Protein AF-X1AG88-F1 (afdb_monomer)

pLDDT: mean 92.17, std 12.15, range [26.06, 98.75]

Nearest PDB structures (foldseek):
  9fls-assembly1_A  TM=5.132E-01  e=1.462E-07  Aureispira sp. CCB-QB1
  9flp-assembly1_A  TM=5.595E-01  e=1.092E-06  Aureispira sp. CCB-QB1
  9flu-assembly1_A  TM=5.240E-01  e=9.923E-07  Aureispira sp. CCB-QB1
  9fly-assembly1_A  TM=5.029E-01  e=1.849E-06  Aureispira sp. CCB-QB1
  9g8b-assembly1_A  TM=4.813E-01  e=4.378E-06  Aureispira sp. CCB-QB1

Secondary structure (DSSP, 8-state):
--S------EEEEE--TTEEEEETTEEEE-TTS-SEEEEE--PPSEEEEEEEEEEETT-PBPPPEEEEEEE--PPPPPPP-----SEES-SEEEEEEE--TTEEEEETTEEEEEEES-SEEEEEEEPPSEEEEEEEEEE-TT--BPPPEEEEEEE---PPPPPP-----SEES-SSEEEEEE--TTEEEEETTEEEEEEES-SEEEEEEPPPSEEEEEEEEEE-TT--BPPPEEEEEEE---PPPPPP-PPPPSS---SEEEEEEE--TTEEEEETTEEEEEEES-SEEEEEEETTS--S---

Sequence (303 aa):
CFSNKCFTPNSSGTKKPNASIWINGVEVILVNSETVWSYNFELTEGGNSILITSKDTVGNESNEIYTAIILDTITPAIPNLESVSSSTNISSQILSGTKEANSSILINDTEVVSINSSTDWSHPYNLSEGTNNISITSRDAAGNESSAVTAIIILDTGAPKAPTLDTMLSMTNISPQTLSGTKETNTSIRINNLEEVPINPSTNWTYDFNLSEGENNISITSQDSAGNESDEATAKIILDTISPTVPALNEVITPTNISIQVLSGSKETDSSIWLNGTEVVPLDSSTEWSYSYNFSEETNNIS

InterPro domains:
  IPR013783 Immunoglobulin-like fold [G3DSA:2.60.40.10] (8-69)
  IPR013783 Immunoglobulin-like fold [G3DSA:2.60.40.10] (74-153)
  IPR013783 Immunoglobulin-like fold [G3DSA:2.60.40.10] (162-237)

Solvent-accessible surface area (backbone atoms only — not comparable to full-atom values): 17580 Å² total; per-residue (Å²): 141,84,81,98,71,86,79,60,56,68,50,70,52,75,50,61,83,52,26,23,37,26,50,75,88,39,84,76,40,59,36,85,51,72,44,63,50,74,48,72,52,87,79,55,83,39,82,39,82,46,38,38,34,38,31,41,86,87,64,58,67,52,78,76,46,78,51,77,48,72,42,70,84,74,48,41,56,60,33,49,70,57,93,73,64,59,45,26,51,63,47,74,41,75,50,40,35,38,41,47,59,47,24,21,36,24,51,72,90,39,80,78,40,75,67,36,78,53,41,65,51,74,44,82,42,76,57,55,84,38,82,37,82,43,40,32,31,18,33,35,87,78,66,31,58,24,59,70,39,74,52,61,36,29,29,41,80,72,51,46,62,50,30,50,72,57,93,74,67,60,60,41,68,66,71,59,43,78,45,40,35,37,41,54,62,48,24,21,37,24,49,73,90,37,82,76,38,72,67,37,71,54,45,60,51,72,46,77,45,76,66,54,83,39,81,38,81,43,44,33,29,21,31,39,78,33,66,28,58,22,54,75,34,76,50,61,35,31,33,54,76,78,75,79,64,84,62,49,73,53,93,72,83,74,90,71,93,65,54,65,42,76,48,40,29,38,39,43,59,70,42,58,46,67,56,98,91,39,81,67,36,71,70,36,80,48,49,61,49,70,42,80,45,61,69,76,70,76,82,82,85,90,130

Mean predicted aligned error: 9.63 Å

Structure (mmCIF, N/CA/C/O backbone):
data_AF-X1AG88-F1
#
_entry.id   AF-X1AG88-F1
#
loop_
_atom_site.group_PDB
_atom_site.id
_atom_site.type_symbol
_atom_site.label_atom_id
_atom_site.label_alt_id
_atom_site.label_comp_id
_atom_site.label_asym_id
_atom_site.label_entity_id
_atom_site.label_seq_id
_atom_site.pdbx_PDB_ins_code
_atom_site.Cartn_x
_atom_site.Cartn_y
_atom_site.Cartn_z
_atom_site.occupancy
_atom_site.B_iso_or_equiv
_atom_site.auth_seq_id
_atom_site.auth_comp_id
_atom_site.auth_asym_id
_atom_site.auth_atom_id
_atom_site.pdbx_PDB_model_num
ATOM 1 N N . CYS A 1 1 ? 21.066 -16.828 -26.678 1.00 35.25 1 CYS A N 1
ATOM 2 C CA . CYS A 1 1 ? 20.901 -15.571 -27.431 1.00 35.25 1 CYS A CA 1
ATOM 3 C C . CYS A 1 1 ? 19.419 -15.249 -27.523 1.00 35.25 1 CYS A C 1
ATOM 5 O O . CYS A 1 1 ? 18.702 -15.988 -28.183 1.00 35.25 1 CYS A O 1
ATOM 7 N N . PHE A 1 2 ? 18.964 -14.217 -26.818 1.00 26.06 2 PHE A N 1
ATOM 8 C CA . PHE A 1 2 ? 17.620 -13.652 -26.948 1.00 26.06 2 PHE A CA 1
ATOM 9 C C . PHE A 1 2 ? 17.762 -12.263 -27.596 1.00 26.06 2 PHE A C 1
ATOM 11 O O . PHE A 1 2 ? 18.692 -11.544 -27.250 1.00 26.06 2 PHE A O 1
ATOM 18 N N . SER A 1 3 ? 16.840 -11.919 -28.504 1.00 37.53 3 SER A N 1
ATOM 19 C CA . SER A 1 3 ? 16.621 -10.590 -29.115 1.00 37.53 3 SER A CA 1
ATOM 20 C C . SER A 1 3 ? 17.493 -10.152 -30.323 1.00 37.53 3 SER A C 1
ATOM 22 O O . SER A 1 3 ? 18.476 -9.432 -30.217 1.00 37.53 3 SER A O 1
ATOM 24 N N . ASN A 1 4 ? 17.107 -10.611 -31.518 1.00 37.50 4 ASN A N 1
ATOM 25 C CA . ASN A 1 4 ? 16.709 -9.811 -32.697 1.00 37.50 4 ASN A CA 1
ATOM 26 C C . ASN A 1 4 ? 17.351 -8.438 -33.060 1.00 37.50 4 ASN A C 1
ATOM 28 O O . ASN A 1 4 ? 16.645 -7.566 -33.564 1.00 37.50 4 ASN A O 1
ATOM 32 N N . LYS A 1 5 ? 18.675 -8.245 -32.970 1.00 44.25 5 LYS A N 1
ATOM 33 C CA . LYS A 1 5 ? 19.360 -7.134 -33.684 1.00 44.25 5 LYS A CA 1
ATOM 34 C C . LYS A 1 5 ? 20.684 -7.533 -34.355 1.00 44.25 5 LYS A C 1
ATOM 36 O O . LYS A 1 5 ? 21.713 -6.898 -34.161 1.00 44.25 5 LYS A O 1
ATOM 41 N N . CYS A 1 6 ? 20.669 -8.539 -35.230 1.00 39.56 6 CYS A N 1
ATOM 42 C CA . CYS A 1 6 ? 21.700 -8.632 -36.274 1.00 39.56 6 CYS A CA 1
ATOM 43 C C . CYS A 1 6 ? 21.319 -7.685 -37.420 1.00 39.56 6 CYS A C 1
ATOM 45 O O . CYS A 1 6 ? 20.862 -8.121 -38.474 1.00 39.56 6 CYS A O 1
ATOM 47 N N . PHE A 1 7 ? 21.456 -6.375 -37.204 1.00 49.72 7 PHE A N 1
ATOM 48 C CA . PHE A 1 7 ? 21.487 -5.435 -38.319 1.00 49.72 7 PHE A CA 1
ATOM 49 C C . PHE A 1 7 ? 22.844 -5.625 -39.000 1.00 49.72 7 PHE A C 1
ATOM 51 O O . PHE A 1 7 ? 23.853 -5.116 -38.530 1.00 49.72 7 PHE A O 1
ATOM 58 N N . THR A 1 8 ? 22.890 -6.399 -40.083 1.00 58.03 8 THR A N 1
ATOM 59 C CA . THR A 1 8 ? 23.961 -6.263 -41.074 1.00 58.03 8 THR A CA 1
ATOM 60 C C . THR A 1 8 ? 23.457 -5.237 -42.078 1.00 58.03 8 THR A C 1
ATOM 62 O O . THR A 1 8 ? 22.607 -5.588 -42.906 1.00 58.03 8 THR A O 1
ATOM 65 N N . PRO A 1 9 ? 23.871 -3.961 -41.992 1.00 71.19 9 PRO A N 1
ATOM 66 C CA . PRO A 1 9 ? 23.457 -2.996 -42.989 1.00 71.19 9 PRO A CA 1
ATOM 67 C C . PRO A 1 9 ? 23.933 -3.499 -44.351 1.00 71.19 9 PRO A C 1
ATOM 69 O O . PRO A 1 9 ? 25.112 -3.798 -44.546 1.00 71.19 9 PRO A O 1
ATOM 72 N N . ASN A 1 10 ? 22.988 -3.639 -45.274 1.00 80.19 10 ASN A N 1
ATOM 73 C CA . ASN A 1 10 ? 23.247 -3.999 -46.656 1.00 80.19 10 ASN A CA 1
ATOM 74 C C . ASN A 1 10 ? 23.097 -2.732 -47.492 1.00 80.19 10 ASN A C 1
ATOM 76 O O . ASN A 1 10 ? 22.065 -2.062 -47.422 1.00 80.19 10 ASN A O 1
ATOM 80 N N . SER A 1 11 ? 24.123 -2.395 -48.266 1.00 82.94 11 SER A N 1
ATOM 81 C CA . SER A 1 11 ? 23.986 -1.422 -49.344 1.00 82.94 11 SER A CA 1
ATOM 82 C C . SER A 1 11 ? 23.867 -2.162 -50.659 1.00 82.94 11 SER A C 1
ATOM 84 O O . SER A 1 11 ? 24.588 -3.128 -50.904 1.00 82.94 11 SER A O 1
ATOM 86 N N . SER A 1 12 ? 22.969 -1.691 -51.512 1.00 86.94 12 SER A N 1
ATOM 87 C CA . SER A 1 12 ? 22.812 -2.193 -52.867 1.00 86.94 12 SER A CA 1
ATOM 88 C C . SER A 1 12 ? 22.752 -1.036 -53.846 1.00 86.94 12 SER A C 1
ATOM 90 O O . SER A 1 12 ? 22.407 0.095 -53.496 1.00 86.94 12 SER A O 1
ATOM 92 N N . GLY A 1 13 ? 23.109 -1.312 -55.091 1.00 87.88 13 GLY A N 1
ATOM 93 C CA . GLY A 1 13 ? 23.125 -0.289 -56.116 1.00 87.88 13 GLY A CA 1
ATOM 94 C C . GLY A 1 13 ? 23.391 -0.850 -57.495 1.00 87.88 13 GLY A C 1
ATOM 95 O O . GLY A 1 13 ? 23.398 -2.060 -57.722 1.00 87.88 13 GLY A O 1
ATOM 96 N N . THR A 1 14 ? 23.621 0.067 -58.430 1.00 90.00 14 THR A N 1
ATOM 97 C CA . THR A 1 14 ? 24.057 -0.281 -59.779 1.00 90.00 14 THR A CA 1
ATOM 98 C C . THR A 1 14 ? 25.422 0.317 -60.077 1.00 90.00 14 THR A C 1
ATOM 100 O O . THR A 1 14 ? 25.810 1.338 -59.509 1.00 90.00 14 THR A O 1
ATOM 103 N N . LYS A 1 15 ? 26.170 -0.340 -60.961 1.00 89.50 15 LYS A N 1
ATOM 104 C CA . LYS A 1 15 ? 27.439 0.130 -61.515 1.00 89.50 15 LYS A CA 1
ATOM 105 C C . LYS A 1 15 ? 27.398 0.039 -63.035 1.00 89.50 15 LYS A C 1
ATOM 107 O O . LYS A 1 15 ? 26.688 -0.796 -63.596 1.00 89.50 15 LYS A O 1
ATOM 112 N N . LYS A 1 16 ? 28.178 0.880 -63.717 1.00 89.56 16 LYS A N 1
ATOM 113 C CA . LYS A 1 16 ? 28.361 0.743 -65.170 1.00 89.56 16 LYS A CA 1
ATOM 114 C C . LYS A 1 16 ? 29.010 -0.618 -65.491 1.00 89.56 16 LYS A C 1
ATOM 116 O O . LYS A 1 16 ? 29.783 -1.124 -64.671 1.00 89.56 16 LYS A O 1
ATOM 121 N N . PRO A 1 17 ? 28.738 -1.213 -66.667 1.00 89.62 17 PRO A N 1
ATOM 122 C CA . PRO A 1 17 ? 29.510 -2.357 -67.145 1.00 89.62 17 PRO A CA 1
ATOM 123 C C . PRO A 1 17 ? 31.011 -2.053 -67.100 1.00 89.62 17 PRO A C 1
ATOM 125 O O . PRO A 1 17 ? 31.416 -0.934 -67.415 1.00 89.62 17 PRO A O 1
ATOM 128 N N . ASN A 1 18 ? 31.822 -3.039 -66.717 1.00 89.19 18 ASN A N 1
ATOM 129 C CA . ASN A 1 18 ? 33.280 -2.912 -66.603 1.00 89.19 18 ASN A CA 1
ATOM 130 C C . ASN A 1 18 ? 33.754 -1.823 -65.613 1.00 89.19 18 ASN A C 1
ATOM 132 O O . ASN A 1 18 ? 34.820 -1.237 -65.795 1.00 89.19 18 ASN A O 1
ATOM 136 N N . ALA A 1 19 ? 32.976 -1.550 -64.562 1.00 92.75 19 ALA A N 1
ATOM 137 C CA . ALA A 1 19 ? 33.411 -0.777 -63.399 1.00 92.75 19 ALA A CA 1
ATOM 138 C C . ALA A 1 19 ? 33.483 -1.672 -62.153 1.00 92.75 19 ALA A C 1
ATOM 140 O O . ALA A 1 19 ? 32.711 -2.622 -62.036 1.00 92.75 19 ALA A O 1
ATOM 141 N N . SER A 1 20 ? 34.390 -1.381 -61.228 1.00 93.94 20 SER A N 1
ATOM 142 C CA . SER A 1 20 ? 34.462 -1.965 -59.879 1.00 93.94 20 SER A CA 1
ATOM 143 C C . SER A 1 20 ? 33.813 -1.037 -58.849 1.00 93.94 20 SER A C 1
ATOM 145 O O . SER A 1 20 ? 33.699 0.160 -59.112 1.00 93.94 20 SER A O 1
ATOM 147 N N . ILE A 1 21 ? 33.400 -1.566 -57.690 1.00 94.25 21 ILE A N 1
ATOM 148 C CA . ILE A 1 21 ? 33.008 -0.763 -56.515 1.00 94.25 21 ILE A CA 1
ATOM 149 C C . ILE A 1 21 ? 34.055 -0.931 -55.424 1.00 94.25 21 ILE A C 1
ATOM 151 O O . ILE A 1 21 ? 34.444 -2.051 -55.086 1.00 94.25 21 ILE A O 1
ATOM 155 N N . TRP A 1 22 ? 34.465 0.201 -54.869 1.00 93.00 22 TRP A N 1
ATOM 156 C CA . TRP A 1 22 ? 35.427 0.304 -53.790 1.00 93.00 22 TRP A CA 1
ATOM 157 C C . TRP A 1 22 ? 34.735 0.886 -52.567 1.00 93.00 22 TRP A C 1
ATOM 159 O O . TRP A 1 22 ? 34.036 1.894 -52.668 1.00 93.00 22 TRP A O 1
ATOM 169 N N . ILE A 1 23 ? 34.933 0.250 -51.418 1.00 91.38 23 ILE A N 1
ATOM 170 C CA . ILE A 1 23 ? 34.408 0.699 -50.131 1.00 91.38 23 ILE A CA 1
ATOM 171 C C . ILE A 1 23 ? 35.593 0.927 -49.205 1.00 91.38 23 ILE A C 1
ATOM 173 O O . ILE A 1 23 ? 36.417 0.033 -49.025 1.00 91.38 23 ILE A O 1
ATOM 177 N N . ASN A 1 24 ? 35.703 2.135 -48.649 1.00 89.75 24 ASN A N 1
ATOM 178 C CA . ASN A 1 24 ? 36.810 2.545 -47.777 1.00 89.75 24 ASN A CA 1
ATOM 179 C C . ASN A 1 24 ? 38.199 2.232 -48.374 1.00 89.75 24 ASN A C 1
ATOM 181 O O . ASN A 1 24 ? 39.129 1.855 -47.665 1.00 89.75 24 ASN A O 1
ATOM 185 N N . GLY A 1 25 ? 38.334 2.369 -49.698 1.00 88.25 25 GLY A N 1
ATOM 186 C CA . GLY A 1 25 ? 39.589 2.126 -50.414 1.00 88.25 25 GLY A CA 1
ATOM 187 C C . GLY A 1 25 ? 39.897 0.658 -50.733 1.00 88.25 25 GLY A C 1
ATOM 188 O O . GLY A 1 25 ? 40.972 0.388 -51.265 1.00 88.25 25 GLY A O 1
ATOM 189 N N . VAL A 1 26 ? 38.974 -0.278 -50.482 1.00 90.38 26 VAL A N 1
ATOM 190 C CA . VAL A 1 26 ? 39.107 -1.705 -50.832 1.00 90.38 26 VAL A CA 1
ATOM 191 C C . VAL A 1 26 ? 38.131 -2.073 -51.949 1.00 90.38 26 VAL A C 1
ATOM 193 O O . VAL A 1 26 ? 36.947 -1.751 -51.857 1.00 90.38 26 VAL A O 1
ATOM 196 N N . GLU A 1 27 ? 38.600 -2.757 -52.998 1.00 93.12 27 GLU A N 1
ATOM 197 C CA . GLU A 1 27 ? 37.726 -3.297 -54.048 1.00 93.12 27 GLU A CA 1
ATOM 198 C C . GLU A 1 27 ? 36.869 -4.427 -53.474 1.00 93.12 27 GLU A C 1
ATOM 200 O O . GLU A 1 27 ? 37.382 -5.463 -53.055 1.00 93.12 27 GLU A O 1
ATOM 205 N N . VAL A 1 28 ? 35.554 -4.225 -53.464 1.00 92.06 28 VAL A N 1
ATOM 206 C CA . VAL A 1 28 ? 34.594 -5.182 -52.896 1.00 92.06 28 VAL A CA 1
ATOM 207 C C . VAL A 1 28 ? 33.696 -5.815 -53.952 1.00 92.06 28 VAL A C 1
ATOM 209 O O . VAL A 1 28 ? 33.204 -6.924 -53.762 1.00 92.06 28 VAL A O 1
ATOM 212 N N . ILE A 1 29 ? 33.499 -5.136 -55.085 1.00 92.94 29 ILE A N 1
ATOM 213 C CA . ILE A 1 29 ? 32.745 -5.646 -56.229 1.00 92.94 29 ILE A CA 1
ATOM 214 C C . ILE A 1 29 ? 33.638 -5.545 -57.460 1.00 92.94 29 ILE A C 1
ATOM 216 O O . ILE A 1 29 ? 33.988 -4.445 -57.891 1.00 92.94 29 ILE A O 1
ATOM 220 N N . LEU A 1 30 ? 33.970 -6.699 -58.039 1.00 91.31 30 LEU A N 1
ATOM 221 C CA . LEU A 1 30 ? 34.917 -6.804 -59.146 1.00 91.31 30 LEU A CA 1
ATOM 222 C C . LEU A 1 30 ? 34.406 -6.132 -60.423 1.00 91.31 30 LEU A C 1
ATOM 224 O O . LEU A 1 30 ? 33.213 -6.182 -60.739 1.00 91.31 30 LEU A O 1
ATOM 228 N N . VAL A 1 31 ? 35.335 -5.612 -61.222 1.00 89.56 31 VAL A N 1
ATOM 229 C CA . VAL A 1 31 ? 35.084 -4.974 -62.529 1.00 89.56 31 VAL A CA 1
ATOM 230 C C . VAL A 1 31 ? 34.114 -5.763 -63.427 1.00 89.56 31 VAL A C 1
ATOM 232 O O . VAL A 1 31 ? 33.170 -5.193 -63.981 1.00 89.56 31 VAL A O 1
ATOM 235 N N . ASN A 1 32 ? 34.304 -7.084 -63.514 1.00 84.75 32 ASN A N 1
ATOM 236 C CA . ASN A 1 32 ? 33.574 -7.982 -64.422 1.00 84.75 32 ASN A CA 1
ATOM 237 C C . ASN A 1 32 ? 32.328 -8.641 -63.798 1.00 84.75 32 ASN A C 1
ATOM 239 O O . ASN A 1 32 ? 31.761 -9.558 -64.386 1.00 84.75 32 ASN A O 1
ATOM 243 N N . SER A 1 33 ? 31.922 -8.219 -62.599 1.00 86.94 33 SER A N 1
ATOM 244 C CA . SER A 1 33 ? 30.687 -8.698 -61.963 1.00 86.94 33 SER A CA 1
ATOM 245 C C . SER A 1 33 ? 29.437 -8.035 -62.557 1.00 86.94 33 SER A C 1
ATOM 247 O O . SER A 1 33 ? 29.539 -7.051 -63.303 1.00 86.94 33 SER A O 1
ATOM 249 N N . GLU A 1 34 ? 28.263 -8.570 -62.208 1.00 90.50 34 GLU A N 1
ATOM 250 C CA . GLU A 1 34 ? 26.956 -8.030 -62.593 1.00 90.50 34 GLU A CA 1
ATOM 251 C C . GLU A 1 34 ? 26.827 -6.528 -62.297 1.00 90.50 34 GLU A C 1
ATOM 253 O O . GLU A 1 34 ? 27.466 -5.972 -61.405 1.00 90.50 34 GLU A O 1
ATOM 258 N N . THR A 1 35 ? 25.993 -5.832 -63.071 1.00 89.38 35 THR A N 1
ATOM 259 C CA . THR A 1 35 ? 25.813 -4.380 -62.919 1.00 89.38 35 THR A CA 1
ATOM 260 C C . THR A 1 35 ? 24.973 -4.002 -61.707 1.00 89.38 35 THR A C 1
ATOM 262 O O . THR A 1 35 ? 24.948 -2.827 -61.360 1.00 89.38 35 THR A O 1
ATOM 265 N N . VAL A 1 36 ? 24.286 -4.956 -61.079 1.00 90.94 36 VAL A N 1
ATOM 266 C CA . VAL A 1 36 ? 23.625 -4.787 -59.781 1.00 90.94 36 VAL A CA 1
ATOM 267 C C . VAL A 1 36 ? 24.532 -5.402 -58.729 1.00 90.94 36 VAL A C 1
ATOM 269 O O . VAL A 1 36 ? 25.058 -6.494 -58.927 1.00 90.94 36 VAL A O 1
ATOM 272 N N . TRP A 1 37 ? 24.726 -4.702 -57.622 1.00 89.56 37 TRP A N 1
ATOM 273 C CA . TRP A 1 37 ? 25.589 -5.167 -56.549 1.00 89.56 37 TRP A CA 1
ATOM 274 C C . TRP A 1 37 ? 24.910 -5.006 -55.196 1.00 89.56 37 TRP A C 1
ATOM 276 O O . TRP A 1 37 ? 24.031 -4.163 -55.019 1.00 89.56 37 TRP A O 1
ATOM 286 N N . SER A 1 38 ? 25.355 -5.816 -54.242 1.00 90.12 38 SER A N 1
ATOM 287 C CA . SER A 1 38 ? 25.023 -5.691 -52.829 1.00 90.12 38 SER A CA 1
ATOM 288 C C . SER A 1 38 ? 26.267 -5.948 -51.992 1.00 90.12 38 SER A C 1
ATOM 290 O O . SER A 1 38 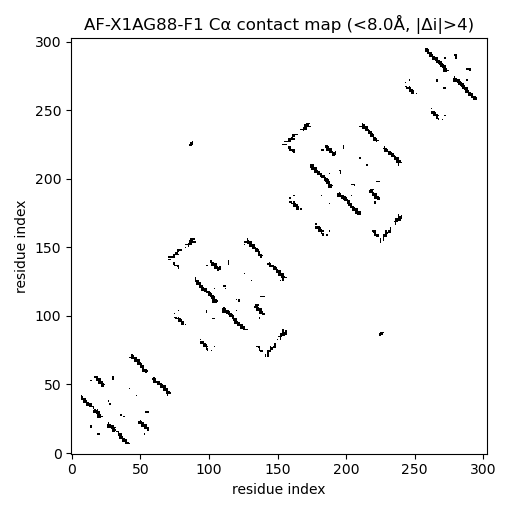? 27.058 -6.828 -52.335 1.00 90.12 38 SER A O 1
ATOM 292 N N . TYR A 1 39 ? 26.416 -5.230 -50.889 1.00 88.25 39 TYR A N 1
ATOM 293 C CA . TYR A 1 39 ? 27.520 -5.388 -49.956 1.00 88.25 39 TYR A CA 1
ATOM 294 C C . TYR A 1 39 ? 27.015 -5.273 -48.517 1.00 88.25 39 TYR A C 1
ATOM 296 O O . TYR A 1 39 ? 26.275 -4.344 -48.190 1.00 88.25 39 TYR A O 1
ATOM 304 N N . ASN A 1 40 ? 27.423 -6.214 -47.665 1.00 89.31 40 ASN A N 1
ATOM 305 C CA . ASN A 1 40 ? 27.139 -6.178 -46.233 1.00 89.31 40 ASN A CA 1
ATOM 306 C C . ASN A 1 40 ? 28.312 -5.524 -45.509 1.00 89.31 40 ASN A C 1
ATOM 308 O O . ASN A 1 40 ? 29.457 -5.933 -45.700 1.00 89.31 40 ASN A O 1
ATOM 312 N N . PHE A 1 41 ? 28.027 -4.543 -44.660 1.00 85.75 41 PHE A N 1
ATOM 313 C CA . PHE A 1 41 ? 29.053 -3.935 -43.822 1.00 85.75 41 PHE A CA 1
ATOM 314 C C . PHE A 1 41 ? 29.201 -4.701 -42.513 1.00 85.75 41 PHE A C 1
ATOM 316 O O . PHE A 1 41 ? 28.212 -4.992 -41.838 1.00 85.75 41 PHE A O 1
ATOM 323 N N . GLU A 1 42 ? 30.446 -4.955 -42.128 1.00 86.88 42 GLU A N 1
ATOM 324 C CA . GLU A 1 42 ? 30.795 -5.249 -40.743 1.00 86.88 42 GLU A CA 1
ATOM 325 C C . GLU A 1 42 ? 31.043 -3.912 -40.046 1.00 86.88 42 GLU A C 1
ATOM 327 O O . GLU A 1 42 ? 32.028 -3.228 -40.323 1.00 86.88 42 GLU A O 1
ATOM 332 N N . LEU A 1 43 ? 30.094 -3.498 -39.209 1.00 87.06 43 LEU A N 1
ATOM 333 C CA . LEU A 1 43 ? 30.213 -2.279 -38.418 1.00 87.06 43 LEU A CA 1
ATOM 334 C C . LEU A 1 43 ? 30.845 -2.592 -37.066 1.00 87.06 43 LEU A C 1
ATOM 336 O O . LEU A 1 43 ? 30.599 -3.647 -36.481 1.00 87.06 43 LEU A O 1
ATOM 340 N N . THR A 1 44 ? 31.613 -1.644 -36.547 1.00 90.06 44 THR A N 1
ATOM 341 C CA . THR A 1 44 ? 32.063 -1.648 -35.155 1.00 90.06 44 THR A CA 1
ATOM 342 C C . THR A 1 44 ? 31.197 -0.716 -34.325 1.00 90.06 44 THR A C 1
ATOM 344 O O . THR A 1 44 ? 30.635 0.240 -34.857 1.00 90.06 44 THR A O 1
ATOM 347 N N . GLU A 1 45 ? 31.113 -0.975 -33.024 1.00 91.50 45 GLU A N 1
ATOM 348 C CA . GLU A 1 45 ? 30.440 -0.088 -32.073 1.00 91.50 45 GLU A CA 1
ATOM 349 C C . GLU A 1 45 ? 30.929 1.366 -32.223 1.00 91.50 45 GLU A C 1
ATOM 351 O O . GLU A 1 45 ? 32.128 1.621 -32.382 1.00 91.50 45 GLU A O 1
ATOM 356 N N . GLY A 1 46 ? 29.999 2.319 -32.194 1.00 91.94 46 GLY A N 1
ATOM 357 C CA . GLY A 1 46 ? 30.249 3.736 -32.432 1.00 91.94 46 GLY A CA 1
ATOM 358 C C . GLY A 1 46 ? 30.151 4.158 -33.904 1.00 91.94 46 GLY A C 1
ATOM 359 O O . GLY A 1 46 ? 29.410 3.594 -34.711 1.00 91.94 46 GLY A O 1
ATOM 360 N N . GLY A 1 47 ? 30.854 5.240 -34.249 1.00 92.50 47 GLY A N 1
ATOM 361 C CA . GLY A 1 47 ? 30.788 5.858 -35.574 1.00 92.50 47 GLY A CA 1
ATOM 362 C C . GLY A 1 47 ? 31.572 5.088 -36.641 1.00 92.50 47 GLY A C 1
ATOM 363 O O . GLY A 1 47 ? 32.781 4.913 -36.530 1.00 92.50 47 GLY A O 1
ATOM 364 N N . ASN A 1 48 ? 30.895 4.717 -37.724 1.00 89.75 48 ASN A N 1
ATOM 365 C CA . ASN A 1 48 ? 31.447 4.051 -38.899 1.00 89.75 48 ASN A CA 1
ATOM 366 C C . ASN A 1 48 ? 31.355 4.994 -40.100 1.00 89.75 48 ASN A C 1
ATOM 368 O O . ASN A 1 48 ? 30.260 5.365 -40.526 1.00 89.75 48 ASN A O 1
ATOM 372 N N . SER A 1 49 ? 32.503 5.379 -40.654 1.00 92.00 49 SER A N 1
ATOM 373 C CA . SER A 1 49 ? 32.563 6.174 -41.885 1.00 92.00 49 SER A CA 1
ATOM 374 C C . SER A 1 49 ? 32.629 5.247 -43.094 1.00 92.00 49 SER A C 1
ATOM 376 O O . SER A 1 49 ? 33.474 4.350 -43.148 1.00 92.00 49 SER A O 1
ATOM 378 N N . ILE A 1 50 ? 31.731 5.454 -44.054 1.00 90.94 50 ILE A N 1
ATOM 379 C CA . ILE A 1 50 ? 31.625 4.644 -45.265 1.00 90.94 50 ILE A CA 1
ATOM 380 C C . ILE A 1 50 ? 31.801 5.555 -46.474 1.00 90.94 50 ILE A C 1
ATOM 382 O O . ILE A 1 50 ? 30.999 6.457 -46.723 1.00 90.94 50 ILE A O 1
ATOM 386 N N . LEU A 1 51 ? 32.855 5.274 -47.232 1.00 92.19 51 LEU A N 1
ATOM 387 C CA . LEU A 1 51 ? 33.205 5.921 -48.483 1.00 92.19 51 LEU A CA 1
ATOM 388 C C . LEU A 1 51 ? 33.023 4.928 -49.628 1.00 92.19 51 LEU A C 1
ATOM 390 O O . LEU A 1 51 ? 33.615 3.851 -49.594 1.00 92.19 51 LEU A O 1
ATOM 394 N N . ILE A 1 52 ? 32.234 5.284 -50.640 1.00 92.31 52 ILE A N 1
ATOM 395 C CA . ILE A 1 52 ? 31.983 4.437 -51.809 1.00 92.31 52 ILE A CA 1
ATOM 396 C C . ILE A 1 52 ? 32.452 5.159 -53.071 1.00 92.31 52 ILE A C 1
ATOM 398 O O . ILE A 1 52 ? 32.008 6.274 -53.355 1.00 92.31 52 ILE A O 1
ATOM 402 N N . THR A 1 53 ? 33.301 4.499 -53.857 1.00 93.44 53 THR A N 1
ATOM 403 C CA . THR A 1 53 ? 33.698 4.937 -55.202 1.00 93.44 53 THR A CA 1
ATOM 404 C C . THR A 1 53 ? 33.525 3.816 -56.214 1.00 93.44 53 THR A C 1
ATOM 406 O O . THR A 1 53 ? 33.420 2.637 -55.872 1.00 93.44 53 THR A O 1
ATOM 409 N N . SER A 1 54 ? 33.481 4.181 -57.491 1.00 93.31 54 SER A N 1
ATOM 410 C CA . SER A 1 54 ? 33.575 3.227 -58.591 1.00 93.31 54 SER A CA 1
ATOM 411 C C . SER A 1 54 ? 34.778 3.547 -59.462 1.00 93.31 54 SER A C 1
ATOM 413 O O . SER A 1 54 ? 35.071 4.724 -59.670 1.00 93.31 54 SER A O 1
ATOM 415 N N . LYS A 1 55 ? 35.464 2.517 -59.967 1.00 93.44 55 LYS A N 1
ATOM 416 C CA . LYS A 1 55 ? 36.597 2.684 -60.890 1.00 93.44 55 LYS A CA 1
ATOM 417 C C . LYS A 1 55 ? 36.372 1.900 -62.169 1.00 93.44 55 LYS A C 1
ATOM 419 O O . LYS A 1 55 ? 35.970 0.738 -62.105 1.00 93.44 55 LYS A O 1
ATOM 424 N N . ASP A 1 56 ? 36.618 2.513 -63.320 1.00 92.06 56 ASP A N 1
ATOM 425 C CA . ASP A 1 56 ? 36.590 1.793 -64.598 1.00 92.06 56 ASP A CA 1
ATOM 426 C C . ASP A 1 56 ? 37.850 0.922 -64.802 1.00 92.06 56 ASP A C 1
ATOM 428 O O . ASP A 1 56 ? 38.774 0.921 -63.986 1.00 92.06 56 ASP A O 1
ATOM 432 N N . THR A 1 57 ? 37.906 0.168 -65.904 1.00 90.44 57 THR A N 1
ATOM 433 C CA . THR A 1 57 ? 39.045 -0.710 -66.249 1.00 90.44 57 THR A CA 1
ATOM 434 C C . THR A 1 57 ? 40.382 0.008 -66.419 1.00 90.44 57 THR A C 1
ATOM 436 O O . THR A 1 57 ? 41.417 -0.654 -66.427 1.00 90.44 57 THR A O 1
ATOM 439 N N . VAL A 1 58 ? 40.378 1.329 -66.621 1.00 90.44 58 VAL A N 1
ATOM 440 C CA . VAL A 1 58 ? 41.597 2.134 -66.795 1.00 90.44 58 VAL A CA 1
ATOM 441 C C . VAL A 1 58 ? 41.928 2.960 -65.548 1.00 90.44 58 VAL A C 1
ATOM 443 O O . VAL A 1 58 ? 42.912 3.696 -65.552 1.00 90.44 58 VAL A O 1
ATOM 446 N N . GLY A 1 59 ? 41.156 2.792 -64.469 1.00 86.44 59 GLY A N 1
ATOM 447 C CA . GLY A 1 59 ? 41.399 3.394 -63.163 1.00 86.44 59 GLY A CA 1
ATOM 448 C C . GLY A 1 59 ? 40.774 4.775 -62.957 1.00 86.44 59 GLY A C 1
ATOM 449 O O . GLY A 1 59 ? 41.089 5.407 -61.953 1.00 86.44 59 GLY A O 1
ATOM 450 N N . ASN A 1 60 ? 39.898 5.258 -63.849 1.00 90.06 60 ASN A N 1
ATOM 451 C CA . ASN A 1 60 ? 39.190 6.517 -63.603 1.00 90.06 60 ASN A CA 1
ATOM 452 C C . ASN A 1 60 ? 38.175 6.326 -62.476 1.00 90.06 60 ASN A C 1
ATOM 454 O O . ASN A 1 60 ? 37.338 5.423 -62.548 1.00 90.06 60 ASN A O 1
ATOM 458 N N . GLU A 1 61 ? 38.221 7.197 -61.471 1.00 94.06 61 GLU A N 1
ATOM 459 C CA . GLU A 1 61 ? 37.349 7.124 -60.300 1.00 94.06 61 GLU A CA 1
ATOM 460 C C . GLU A 1 61 ? 36.117 8.023 -60.458 1.00 94.06 61 GLU A C 1
ATOM 462 O O . GLU A 1 61 ? 36.179 9.111 -61.038 1.00 94.06 61 GLU A O 1
ATOM 467 N N . SER A 1 62 ? 34.977 7.574 -59.936 1.00 92.62 62 SER A N 1
ATOM 468 C CA . SER A 1 62 ? 33.814 8.440 -59.748 1.00 92.62 62 SER A CA 1
ATOM 469 C C . SER A 1 62 ? 34.036 9.433 -58.608 1.00 92.62 62 SER A C 1
ATOM 471 O O . SER A 1 62 ? 34.930 9.264 -57.783 1.00 92.62 62 SER A O 1
ATOM 473 N N . ASN A 1 63 ? 33.137 10.413 -58.490 1.00 91.12 63 ASN A N 1
ATOM 474 C CA . ASN A 1 63 ? 32.990 11.141 -57.232 1.00 91.12 63 ASN A CA 1
ATOM 475 C C . ASN A 1 63 ? 32.690 10.166 -56.084 1.00 91.12 63 AS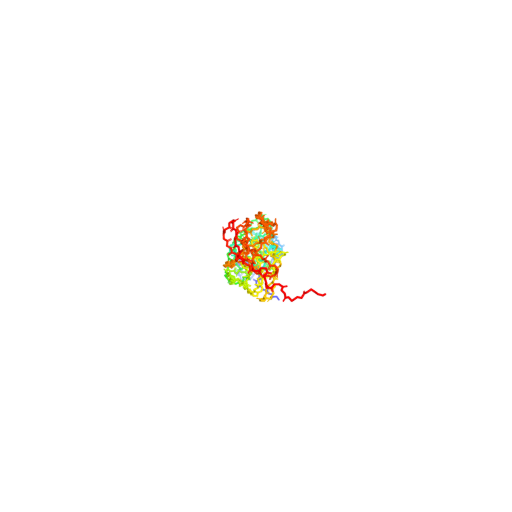N A C 1
ATOM 477 O O . ASN A 1 63 ? 32.068 9.115 -56.287 1.00 91.12 63 ASN A O 1
ATOM 481 N N . GLU A 1 64 ? 33.116 10.555 -54.891 1.00 90.06 64 GLU A N 1
ATOM 482 C CA . GLU A 1 64 ? 32.904 9.804 -53.663 1.00 90.06 64 GLU A CA 1
ATOM 483 C C . GLU A 1 64 ? 31.474 9.987 -53.144 1.00 90.06 64 GLU A C 1
ATOM 485 O O . GLU A 1 64 ? 30.944 11.101 -53.106 1.00 90.06 64 GLU A O 1
ATOM 490 N N . ILE A 1 65 ? 30.855 8.890 -52.711 1.00 90.19 65 ILE A N 1
ATOM 491 C CA . ILE A 1 65 ? 29.670 8.925 -51.851 1.00 90.19 65 ILE A CA 1
ATOM 492 C C . ILE A 1 65 ? 30.146 8.703 -50.420 1.00 90.19 65 ILE A C 1
ATOM 494 O O . ILE A 1 65 ? 30.826 7.717 -50.142 1.00 90.19 65 ILE A O 1
ATOM 498 N N . TYR A 1 66 ? 29.757 9.601 -49.519 1.00 89.50 66 TYR A N 1
ATOM 499 C CA . TYR A 1 66 ? 30.091 9.533 -48.101 1.00 89.50 66 TYR A CA 1
ATOM 500 C C . TYR A 1 66 ? 28.825 9.384 -47.256 1.00 89.50 66 TYR A C 1
ATOM 502 O O . TYR A 1 66 ? 27.873 10.150 -47.415 1.00 89.50 66 TYR A O 1
ATOM 510 N N . THR A 1 67 ? 28.827 8.425 -46.331 1.00 89.06 67 THR A N 1
ATOM 511 C CA . THR A 1 67 ? 27.805 8.298 -45.288 1.00 89.06 67 THR A CA 1
ATOM 512 C C . THR A 1 67 ? 28.441 7.874 -43.970 1.00 89.06 67 THR A C 1
ATOM 514 O O . THR A 1 67 ? 29.447 7.165 -43.953 1.00 89.06 67 THR A O 1
ATOM 517 N N . ALA A 1 68 ? 27.842 8.288 -42.858 1.00 89.56 68 ALA A N 1
ATOM 518 C CA . ALA A 1 68 ? 28.226 7.843 -41.526 1.00 89.56 68 ALA A CA 1
ATOM 519 C C . ALA A 1 68 ? 27.087 7.023 -40.915 1.00 89.56 68 ALA A C 1
ATOM 521 O O . ALA A 1 68 ? 25.924 7.416 -41.007 1.00 89.56 68 ALA A O 1
ATOM 522 N N . ILE A 1 69 ? 27.420 5.891 -40.298 1.00 89.75 69 ILE A N 1
ATOM 523 C CA . ILE A 1 69 ? 26.483 5.054 -39.543 1.00 89.75 69 ILE A CA 1
ATOM 524 C C . ILE A 1 69 ? 27.000 4.950 -38.114 1.00 89.75 69 ILE A C 1
ATOM 526 O O . ILE A 1 69 ? 28.165 4.628 -37.910 1.00 89.75 69 ILE A O 1
ATOM 530 N N . ILE A 1 70 ? 26.148 5.201 -37.127 1.00 90.69 70 ILE A N 1
ATOM 531 C CA . ILE A 1 70 ? 26.474 4.930 -35.726 1.00 90.69 70 ILE A CA 1
ATOM 532 C C . ILE A 1 70 ? 25.843 3.585 -35.379 1.00 90.69 70 ILE A C 1
ATOM 534 O O . ILE A 1 70 ? 24.622 3.450 -35.454 1.00 90.69 70 ILE A O 1
ATOM 538 N N . LEU A 1 71 ? 26.675 2.592 -35.070 1.00 93.12 71 LEU A N 1
ATOM 539 C CA . LEU A 1 71 ? 26.208 1.349 -34.472 1.00 93.12 71 LEU A CA 1
ATOM 540 C C . LEU A 1 71 ? 26.208 1.548 -32.960 1.00 93.12 71 LEU A C 1
ATOM 542 O O . LEU A 1 71 ? 27.252 1.864 -32.398 1.00 93.12 71 LEU A O 1
ATOM 546 N N . ASP A 1 72 ? 25.048 1.364 -32.346 1.00 94.31 72 ASP A N 1
ATOM 547 C CA . ASP A 1 72 ? 24.900 1.371 -30.898 1.00 94.31 72 ASP A CA 1
ATOM 548 C C . ASP A 1 72 ? 24.193 0.090 -30.467 1.00 94.31 72 ASP A C 1
ATOM 550 O O . ASP A 1 72 ? 23.019 -0.132 -30.786 1.00 94.31 72 ASP A O 1
ATOM 554 N N . THR A 1 73 ? 24.939 -0.781 -29.796 1.00 95.25 73 THR A N 1
ATOM 555 C CA . THR A 1 73 ? 24.438 -2.056 -29.265 1.00 95.25 73 THR A CA 1
ATOM 556 C C . THR A 1 73 ? 24.415 -2.094 -27.742 1.00 95.25 73 THR A C 1
ATOM 558 O O . THR A 1 73 ? 24.046 -3.119 -27.158 1.00 95.25 73 THR A O 1
ATOM 561 N N . ILE A 1 74 ? 24.809 -1.002 -27.090 1.00 95.50 74 ILE A N 1
ATOM 562 C CA . ILE A 1 74 ? 24.935 -0.946 -25.643 1.00 95.50 74 ILE A CA 1
ATOM 563 C C . ILE A 1 74 ? 23.579 -0.579 -25.059 1.00 95.50 74 ILE A C 1
ATOM 565 O O . ILE A 1 74 ? 23.043 0.492 -25.295 1.00 95.50 74 ILE A O 1
ATOM 569 N N . THR A 1 75 ? 23.005 -1.486 -24.274 1.00 97.06 75 THR A N 1
ATOM 570 C CA . THR A 1 75 ? 21.783 -1.185 -23.526 1.00 97.06 75 THR A CA 1
ATOM 571 C C . THR A 1 75 ? 22.063 -0.135 -22.453 1.00 97.06 75 THR A C 1
ATOM 573 O O . THR A 1 75 ? 23.109 -0.236 -21.799 1.00 97.06 75 THR A O 1
ATOM 576 N N . PRO A 1 76 ? 21.117 0.775 -22.174 1.00 97.75 76 PRO A N 1
ATOM 577 C CA . PRO A 1 76 ? 21.258 1.695 -21.058 1.00 97.75 76 PRO A CA 1
ATOM 578 C C . PRO A 1 76 ? 21.303 0.945 -19.718 1.00 97.75 76 PRO A C 1
ATOM 580 O O . PRO A 1 76 ? 20.850 -0.202 -19.593 1.00 97.75 76 PRO A O 1
ATOM 583 N N . ALA A 1 77 ? 21.833 1.603 -18.689 1.00 97.50 77 ALA A N 1
ATOM 584 C CA . ALA A 1 77 ? 21.805 1.111 -17.320 1.00 97.50 77 ALA A CA 1
ATOM 585 C C . ALA A 1 77 ? 20.362 0.856 -16.845 1.00 97.50 77 ALA A C 1
ATOM 587 O O . ALA A 1 77 ? 19.423 1.557 -17.229 1.00 97.50 77 ALA A O 1
ATOM 588 N N . ILE A 1 78 ? 20.191 -0.143 -15.971 1.00 98.44 78 ILE A N 1
ATOM 589 C CA . ILE A 1 78 ? 18.898 -0.429 -15.332 1.00 98.44 78 ILE A CA 1
ATOM 590 C C . ILE A 1 78 ? 18.457 0.830 -14.569 1.00 98.44 78 ILE A C 1
ATOM 592 O O . ILE A 1 78 ? 19.241 1.326 -13.751 1.00 98.44 78 ILE A O 1
ATOM 596 N N . PRO A 1 79 ? 17.240 1.353 -14.802 1.00 98.38 79 PRO A N 1
ATOM 597 C CA . PRO A 1 79 ? 16.766 2.514 -14.067 1.00 98.38 79 PRO A CA 1
ATOM 598 C C . PRO A 1 79 ? 16.610 2.178 -12.583 1.00 98.38 79 PRO A C 1
ATOM 600 O O . PRO A 1 79 ? 16.290 1.050 -12.201 1.00 98.38 79 PRO A O 1
ATOM 603 N N . ASN A 1 80 ? 16.822 3.170 -11.728 1.00 98.44 80 ASN A N 1
ATOM 604 C CA . ASN A 1 80 ? 16.486 3.062 -10.320 1.00 98.44 80 ASN A CA 1
ATOM 605 C C . ASN A 1 80 ? 15.022 3.463 -10.101 1.00 98.44 80 ASN A C 1
ATOM 607 O O . ASN A 1 80 ? 14.519 4.380 -10.751 1.00 98.44 80 ASN A O 1
ATOM 611 N N . LEU A 1 81 ? 14.378 2.785 -9.155 1.00 98.38 81 LEU A N 1
ATOM 612 C CA . LEU A 1 81 ? 13.060 3.112 -8.628 1.00 98.38 81 LEU A CA 1
ATOM 613 C C . LEU A 1 81 ? 13.219 3.417 -7.134 1.00 98.38 81 LEU A C 1
ATOM 615 O O . LEU A 1 81 ? 13.778 2.603 -6.394 1.00 98.38 81 LEU A O 1
ATOM 619 N N . GLU A 1 82 ? 12.743 4.582 -6.704 1.00 97.94 82 GLU A N 1
ATOM 620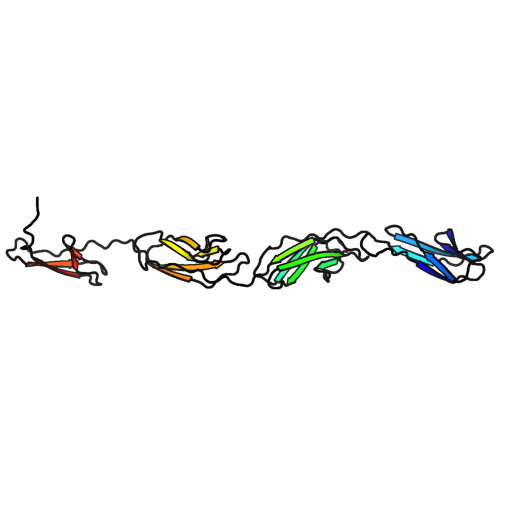 C CA . GLU A 1 82 ? 12.654 4.949 -5.292 1.00 97.94 82 GLU A CA 1
ATOM 621 C C . GLU A 1 82 ? 11.673 4.032 -4.548 1.00 97.94 82 GLU A C 1
ATOM 623 O O . GLU A 1 82 ? 10.811 3.384 -5.143 1.00 97.94 82 GLU A O 1
ATOM 628 N N . SER A 1 83 ? 11.810 3.941 -3.223 1.00 94.69 83 SER A N 1
ATOM 629 C CA . SER A 1 83 ? 10.981 3.041 -2.420 1.00 94.69 83 SER A CA 1
ATOM 630 C C . SER A 1 83 ? 9.495 3.378 -2.544 1.00 94.69 83 SER A C 1
ATOM 632 O O . SER A 1 83 ? 9.088 4.503 -2.259 1.00 94.69 83 SER A O 1
ATOM 634 N N . VAL A 1 84 ? 8.693 2.368 -2.871 1.00 94.25 84 VAL A N 1
ATOM 635 C CA . VAL A 1 84 ? 7.228 2.427 -2.865 1.00 94.25 84 VAL A CA 1
ATOM 636 C C . VAL A 1 84 ? 6.672 1.655 -1.669 1.00 94.25 84 VAL A C 1
ATOM 638 O O . VAL A 1 84 ? 7.317 0.733 -1.160 1.00 94.25 84 VAL A O 1
ATOM 641 N N . SER A 1 85 ? 5.476 2.015 -1.209 1.00 90.75 85 SER A N 1
ATOM 642 C CA . SER A 1 85 ? 4.735 1.230 -0.220 1.00 90.75 85 SER A CA 1
ATOM 643 C C . SER A 1 85 ? 4.311 -0.119 -0.810 1.00 90.75 85 SER A C 1
ATOM 645 O O . SER A 1 85 ? 3.930 -0.214 -1.975 1.00 90.75 85 SER A O 1
ATOM 647 N N . SER A 1 86 ? 4.367 -1.183 -0.005 1.00 92.12 86 SER A N 1
ATOM 648 C CA . SER A 1 86 ? 3.933 -2.523 -0.430 1.00 92.12 86 SER A CA 1
ATOM 649 C C . SER A 1 86 ? 2.407 -2.667 -0.474 1.00 92.12 86 SER A C 1
ATOM 651 O O . SER A 1 86 ? 1.894 -3.461 -1.262 1.00 92.12 86 SER A O 1
ATOM 653 N N . SER A 1 87 ? 1.695 -1.898 0.354 1.00 96.00 87 SER A N 1
ATOM 654 C CA . SER A 1 87 ? 0.235 -1.820 0.423 1.00 96.00 87 SER A CA 1
ATOM 655 C C . SER A 1 87 ? -0.202 -0.370 0.631 1.00 96.00 87 SER A C 1
ATOM 657 O O . SER A 1 87 ? 0.502 0.402 1.287 1.00 96.00 87 SER A O 1
ATOM 659 N N . THR A 1 88 ? -1.333 0.022 0.056 1.00 97.62 88 THR A N 1
ATOM 660 C CA . THR A 1 88 ? -1.885 1.375 0.175 1.00 97.62 88 THR A CA 1
ATOM 661 C C . THR A 1 88 ? -3.365 1.384 -0.179 1.00 97.62 88 THR A C 1
ATOM 663 O O . THR A 1 88 ? -3.809 0.572 -0.983 1.00 97.62 88 THR A O 1
ATOM 666 N N . ASN A 1 89 ? -4.111 2.338 0.370 1.00 97.75 89 ASN A N 1
ATOM 667 C CA . ASN A 1 89 ? -5.479 2.654 -0.038 1.00 97.75 89 ASN A CA 1
ATOM 668 C C . ASN A 1 89 ? -5.586 3.842 -1.008 1.00 97.75 89 ASN A C 1
ATOM 670 O O . ASN A 1 89 ? -6.680 4.304 -1.333 1.00 97.75 89 ASN A O 1
ATOM 674 N N . ILE A 1 90 ? -4.451 4.353 -1.489 1.00 97.69 90 ILE A N 1
ATOM 675 C CA . ILE A 1 90 ? -4.395 5.473 -2.426 1.00 97.69 90 ILE A CA 1
ATOM 676 C C . ILE A 1 90 ? -4.142 4.915 -3.828 1.00 97.69 90 ILE A C 1
ATOM 678 O O . ILE A 1 90 ? -3.073 4.381 -4.115 1.00 97.69 90 ILE A O 1
ATOM 682 N N . SER A 1 91 ? -5.103 5.060 -4.739 1.00 97.25 91 SER A N 1
ATOM 683 C CA . SER A 1 91 ? -4.958 4.539 -6.107 1.00 97.25 91 SER A CA 1
ATOM 684 C C . SER A 1 91 ? -3.919 5.297 -6.940 1.00 97.25 91 SER A C 1
ATOM 686 O O . SER A 1 91 ? -3.232 4.696 -7.763 1.00 97.25 91 SER A O 1
ATOM 688 N N . SER A 1 92 ? -3.779 6.608 -6.728 1.00 96.75 92 SER A N 1
ATOM 689 C CA . SER A 1 92 ? -2.819 7.448 -7.447 1.00 96.75 92 SER A CA 1
ATOM 690 C C . SER A 1 92 ? -1.470 7.455 -6.740 1.00 96.75 92 SER A C 1
ATOM 692 O O . SER A 1 92 ? -1.318 8.062 -5.682 1.00 96.75 92 SER A O 1
ATOM 694 N N . GLN A 1 93 ? -0.472 6.853 -7.372 1.00 97.00 93 GLN A N 1
ATOM 695 C CA . GLN A 1 93 ? 0.910 6.842 -6.912 1.00 97.00 93 GLN A CA 1
ATOM 696 C C . GLN A 1 93 ? 1.780 7.748 -7.781 1.00 97.00 93 GLN A C 1
ATOM 698 O O . GLN A 1 93 ? 1.435 8.075 -8.917 1.00 97.00 93 GLN A O 1
ATOM 703 N N . ILE A 1 94 ? 2.937 8.135 -7.255 1.00 97.00 94 ILE A N 1
ATOM 704 C CA . ILE A 1 94 ? 4.015 8.725 -8.045 1.00 97.00 94 ILE A CA 1
ATOM 705 C C . ILE A 1 94 ? 5.161 7.725 -8.024 1.00 97.00 94 ILE A C 1
ATOM 707 O O . ILE A 1 94 ? 5.656 7.375 -6.958 1.00 97.00 94 ILE A O 1
ATOM 711 N N . LEU A 1 95 ? 5.565 7.262 -9.203 1.00 98.25 95 LEU A N 1
ATOM 712 C CA . LEU A 1 95 ? 6.770 6.461 -9.365 1.00 98.25 95 LEU A CA 1
ATOM 713 C C . LEU A 1 95 ? 7.899 7.398 -9.784 1.00 98.25 95 LEU A C 1
ATOM 715 O O . LEU A 1 95 ? 7.712 8.220 -10.684 1.00 98.25 95 LEU A O 1
ATOM 719 N N . SER A 1 96 ? 9.046 7.298 -9.126 1.00 98.31 96 SER A N 1
ATOM 720 C CA . SER A 1 96 ? 10.202 8.164 -9.358 1.00 98.31 96 SER A CA 1
ATOM 721 C C . SER A 1 96 ? 11.507 7.412 -9.174 1.00 98.31 96 SER A C 1
ATOM 723 O O . SER A 1 96 ? 11.555 6.340 -8.572 1.00 98.31 96 SER A O 1
ATOM 725 N N . GLY A 1 97 ? 12.578 7.983 -9.705 1.00 98.44 97 GLY A N 1
ATOM 726 C CA . GLY A 1 97 ? 13.927 7.487 -9.502 1.00 98.44 97 GLY A CA 1
ATOM 727 C C . GLY A 1 97 ? 14.887 8.075 -10.513 1.00 98.44 97 GLY A C 1
ATOM 728 O O . GLY A 1 97 ? 14.684 9.185 -11.011 1.00 98.44 97 GLY A O 1
ATOM 729 N N . THR A 1 98 ? 15.935 7.318 -10.830 1.00 98.56 98 THR A N 1
ATOM 730 C CA . THR A 1 98 ? 16.976 7.757 -11.761 1.00 98.56 98 THR A CA 1
ATOM 731 C C . THR A 1 98 ? 17.063 6.871 -12.997 1.00 98.56 98 THR A C 1
ATOM 733 O O . THR A 1 98 ? 16.658 5.708 -12.996 1.00 98.56 98 THR A O 1
ATOM 736 N N . LYS A 1 99 ? 17.560 7.451 -14.087 1.00 98.38 99 LYS A N 1
ATOM 737 C CA . LYS A 1 99 ? 17.759 6.832 -15.395 1.00 98.38 99 LYS A CA 1
ATOM 738 C C . LYS A 1 99 ? 19.067 7.310 -16.006 1.00 98.38 99 LYS A C 1
ATOM 740 O O . LYS A 1 99 ? 19.592 8.363 -15.642 1.00 98.38 99 LYS A O 1
ATOM 745 N N . GLU A 1 100 ? 19.565 6.575 -16.988 1.00 98.38 100 GLU A N 1
ATOM 746 C CA . GLU A 1 100 ? 20.684 7.051 -17.792 1.00 98.38 100 GLU A CA 1
ATOM 747 C C . GLU A 1 100 ? 20.279 8.293 -18.609 1.00 98.38 100 GLU A C 1
ATOM 749 O O . GLU A 1 100 ? 19.165 8.384 -19.137 1.00 98.38 100 GLU A O 1
ATOM 754 N N . ALA A 1 101 ? 21.164 9.283 -18.728 1.00 97.94 101 ALA A N 1
ATOM 755 C CA . ALA A 1 101 ? 20.900 10.437 -19.584 1.00 97.94 101 ALA A CA 1
ATOM 756 C C . ALA A 1 101 ? 20.728 9.996 -21.050 1.00 97.94 101 ALA A C 1
ATOM 758 O O . ALA A 1 101 ? 21.378 9.068 -21.513 1.00 97.94 101 ALA A O 1
ATOM 759 N N . ASN A 1 102 ? 19.868 10.685 -21.800 1.00 97.25 102 ASN A N 1
ATOM 760 C CA . ASN A 1 102 ? 19.525 10.368 -23.194 1.00 97.25 102 ASN A CA 1
ATOM 761 C C . ASN A 1 102 ? 18.859 8.995 -23.400 1.00 97.25 102 ASN A C 1
ATOM 763 O O . ASN A 1 102 ? 18.813 8.485 -24.517 1.00 97.25 102 ASN A O 1
ATOM 767 N N . SER A 1 103 ? 18.256 8.453 -22.344 1.00 98.56 103 SER A N 1
ATOM 768 C CA . SER A 1 103 ? 17.335 7.320 -22.403 1.00 98.56 103 SER A CA 1
ATOM 769 C C . SER A 1 103 ? 15.903 7.741 -22.036 1.00 98.56 103 SER A C 1
ATOM 771 O O . SER A 1 103 ? 15.680 8.799 -21.434 1.00 98.56 103 SER A O 1
ATOM 773 N N . SER A 1 104 ? 14.928 6.923 -22.418 1.00 98.62 104 SER A N 1
ATOM 774 C CA . SER A 1 104 ? 13.521 6.986 -22.002 1.00 98.62 104 SER A CA 1
ATOM 775 C C . SER A 1 104 ? 13.260 6.077 -20.797 1.00 98.62 104 SER A C 1
ATOM 777 O O . SER A 1 104 ? 14.116 5.267 -20.438 1.00 98.62 104 SER A O 1
ATOM 779 N N . ILE A 1 105 ? 12.078 6.204 -20.187 1.00 98.75 105 ILE A N 1
ATOM 780 C CA . ILE A 1 105 ? 11.531 5.236 -19.225 1.00 98.75 105 ILE A CA 1
ATOM 781 C C . ILE A 1 105 ? 10.255 4.635 -19.786 1.00 98.75 105 ILE A C 1
ATOM 783 O O . ILE A 1 105 ? 9.361 5.360 -20.237 1.00 98.75 105 ILE A O 1
ATOM 787 N N . LEU A 1 106 ? 10.173 3.311 -19.701 1.00 98.75 106 LEU A N 1
ATOM 788 C CA . LEU A 1 106 ? 8.978 2.544 -19.983 1.00 98.75 106 LEU A CA 1
ATOM 789 C C . LEU A 1 106 ? 8.475 1.912 -18.689 1.00 98.75 106 LEU A C 1
ATOM 791 O O . LEU A 1 106 ? 9.266 1.395 -17.904 1.00 98.75 106 LEU A O 1
ATOM 795 N N . ILE A 1 107 ? 7.162 1.941 -18.482 1.00 98.56 107 ILE A N 1
ATOM 796 C CA . ILE A 1 107 ? 6.484 1.206 -17.415 1.00 98.56 107 ILE A CA 1
ATOM 797 C C . ILE A 1 107 ? 5.533 0.220 -18.081 1.00 98.56 107 ILE A C 1
ATOM 799 O O . ILE A 1 107 ? 4.666 0.634 -18.849 1.00 98.56 107 ILE A O 1
ATOM 803 N N . ASN A 1 108 ? 5.696 -1.074 -17.795 1.00 97.81 108 ASN A N 1
ATOM 804 C CA . ASN A 1 108 ? 4.929 -2.161 -18.412 1.00 97.81 108 ASN A CA 1
ATOM 805 C C . ASN A 1 108 ? 4.873 -2.006 -19.947 1.00 97.81 108 ASN A C 1
ATOM 807 O O . ASN A 1 108 ? 3.798 -1.914 -20.541 1.00 97.81 108 ASN A O 1
ATOM 811 N N . ASP A 1 109 ? 6.055 -1.883 -20.562 1.00 97.25 109 ASP A N 1
ATOM 812 C CA . ASP A 1 109 ? 6.287 -1.702 -22.006 1.00 97.25 109 ASP A CA 1
ATOM 813 C C . ASP A 1 109 ? 5.726 -0.405 -22.627 1.00 97.25 109 ASP A C 1
ATOM 815 O O . ASP A 1 109 ? 5.831 -0.186 -23.836 1.00 97.25 109 ASP A O 1
ATOM 819 N N . THR A 1 110 ? 5.162 0.499 -21.822 1.00 98.06 110 THR A N 1
ATOM 820 C CA . THR A 1 110 ? 4.643 1.794 -22.285 1.00 98.06 110 THR A CA 1
ATOM 821 C C . THR A 1 110 ? 5.638 2.902 -21.974 1.00 98.06 110 THR A C 1
ATOM 823 O O . THR A 1 110 ? 5.970 3.116 -20.812 1.00 98.06 110 THR A O 1
ATOM 826 N N . GLU A 1 111 ? 6.101 3.640 -22.988 1.00 98.44 111 GLU A N 1
ATOM 827 C CA . GLU A 1 111 ? 6.952 4.818 -22.771 1.00 98.44 111 GLU A CA 1
ATOM 828 C C . GLU A 1 111 ? 6.171 5.912 -22.035 1.00 98.44 111 GLU A C 1
ATOM 830 O O . GLU A 1 111 ? 5.165 6.418 -22.533 1.00 98.44 111 GLU A O 1
ATOM 835 N N . VAL A 1 112 ? 6.654 6.277 -20.849 1.00 98.31 112 VAL A N 1
ATOM 836 C CA . VAL A 1 112 ? 6.029 7.274 -19.965 1.00 98.31 112 VAL A CA 1
ATOM 837 C C . VAL A 1 112 ? 6.880 8.531 -19.792 1.00 98.31 112 VAL A C 1
ATOM 839 O O . VAL A 1 112 ? 6.362 9.593 -19.447 1.00 98.31 112 VAL A O 1
ATOM 842 N N . VAL A 1 113 ? 8.186 8.423 -20.053 1.00 98.31 113 VAL A N 1
ATOM 843 C CA . VAL A 1 113 ? 9.125 9.546 -20.094 1.00 98.31 113 VAL A CA 1
ATOM 844 C C . VAL A 1 113 ? 9.968 9.404 -21.350 1.00 98.31 113 VAL A C 1
ATOM 846 O O . VAL A 1 113 ? 10.746 8.460 -21.470 1.00 98.31 113 VAL A O 1
ATOM 849 N N . SER A 1 114 ? 9.839 10.352 -22.275 1.00 98.06 114 SER A N 1
ATOM 850 C CA . SER A 1 114 ? 10.611 10.347 -23.517 1.00 98.06 114 SER A CA 1
ATOM 851 C C . SER A 1 114 ? 12.090 10.650 -23.299 1.00 98.06 114 SER A C 1
ATOM 853 O O . SER A 1 114 ? 12.487 11.238 -22.289 1.00 98.06 114 SER A O 1
ATOM 855 N N . ILE A 1 115 ? 12.902 10.268 -24.285 1.00 98.19 115 ILE A N 1
ATOM 856 C CA . ILE A 1 115 ? 14.351 10.481 -24.299 1.00 98.19 115 ILE A CA 1
ATOM 857 C C . ILE A 1 115 ? 14.692 11.950 -24.032 1.00 98.19 115 ILE A C 1
ATOM 859 O O . ILE A 1 115 ? 14.230 12.857 -24.723 1.00 98.19 115 ILE A O 1
ATOM 863 N N . ASN A 1 116 ? 15.526 12.176 -23.020 1.00 97.88 116 ASN A N 1
ATOM 864 C CA . ASN A 1 116 ? 16.021 13.495 -22.639 1.00 97.88 116 ASN A CA 1
ATOM 865 C C . ASN A 1 116 ? 17.317 13.372 -21.823 1.00 97.88 116 ASN A C 1
ATOM 867 O O . ASN A 1 116 ? 17.651 12.291 -21.337 1.00 97.88 116 ASN A O 1
ATOM 871 N N . SER A 1 117 ? 18.011 14.490 -21.613 1.00 97.75 117 SER A N 1
ATOM 872 C CA . SER A 1 117 ? 19.270 14.540 -20.860 1.00 97.75 117 SER A CA 1
ATOM 873 C C . SER A 1 117 ? 19.114 14.499 -19.331 1.00 97.75 117 SER A C 1
ATOM 875 O O . SER A 1 117 ? 20.127 14.533 -18.639 1.00 97.75 117 SER A O 1
ATOM 877 N N . SER A 1 118 ? 17.887 14.472 -18.790 1.00 98.00 118 SER A N 1
ATOM 878 C CA . SER A 1 118 ? 17.656 14.352 -17.344 1.00 98.00 118 SER A CA 1
ATOM 879 C C . SER A 1 118 ? 18.068 12.968 -16.856 1.00 98.00 118 SER A C 1
ATOM 881 O O . SER A 1 118 ? 17.809 11.962 -17.525 1.00 98.00 118 SER A O 1
ATOM 883 N N . THR A 1 119 ? 18.672 12.924 -15.675 1.00 98.00 119 THR A N 1
ATOM 884 C CA . THR A 1 119 ? 18.974 11.682 -14.959 1.00 98.00 119 THR A CA 1
ATOM 885 C C . THR A 1 119 ? 17.879 11.298 -13.980 1.00 98.00 119 THR A C 1
ATOM 887 O O . THR A 1 119 ? 17.820 10.143 -13.592 1.00 98.00 119 THR A O 1
ATOM 890 N N . ASP A 1 120 ? 16.992 12.223 -13.621 1.00 98.31 120 ASP A N 1
ATOM 891 C CA . ASP A 1 120 ? 15.853 11.950 -12.747 1.00 98.31 120 ASP A CA 1
ATOM 892 C C . ASP A 1 120 ? 14.581 11.800 -13.582 1.00 98.31 120 ASP A C 1
ATOM 894 O O . ASP A 1 120 ? 14.431 12.432 -14.641 1.00 98.31 120 ASP A O 1
ATOM 898 N N . TRP A 1 121 ? 13.658 10.971 -13.102 1.00 98.38 121 TRP A N 1
ATOM 899 C CA . TRP A 1 121 ? 12.348 10.774 -13.706 1.00 98.38 121 TRP A CA 1
ATOM 900 C C . TRP A 1 121 ? 11.256 10.664 -12.639 1.00 98.38 121 TRP A C 1
ATOM 902 O O . TRP A 1 121 ? 11.494 10.256 -11.504 1.00 98.38 121 TRP A O 1
ATOM 912 N N . SER A 1 122 ? 10.040 11.045 -13.022 1.00 98.12 122 SER A N 1
ATOM 913 C CA . SER A 1 122 ? 8.840 10.899 -12.206 1.00 98.12 122 SER A CA 1
ATOM 914 C C . SER A 1 122 ? 7.630 10.738 -13.120 1.00 98.12 122 SER A C 1
ATOM 916 O O . SER A 1 122 ? 7.553 11.387 -14.167 1.00 98.12 122 SER A O 1
ATOM 918 N N . HIS A 1 123 ? 6.701 9.863 -12.746 1.00 98.19 123 HIS A N 1
ATOM 919 C CA . HIS A 1 123 ? 5.474 9.627 -13.490 1.00 98.19 123 HIS A CA 1
ATOM 920 C C . HIS A 1 123 ? 4.311 9.276 -12.547 1.00 98.19 123 HIS A C 1
ATOM 922 O O . HIS A 1 123 ? 4.475 8.407 -11.684 1.00 98.19 123 HIS A O 1
ATOM 928 N N . PRO A 1 124 ? 3.131 9.911 -12.691 1.00 97.81 124 PRO A N 1
ATOM 929 C CA . PRO A 1 124 ? 1.935 9.480 -11.978 1.00 97.81 124 PRO A CA 1
ATOM 930 C C . PRO A 1 124 ? 1.481 8.109 -12.493 1.00 97.81 124 PRO A C 1
ATOM 932 O O . PRO A 1 124 ? 1.373 7.899 -13.697 1.00 97.81 124 PRO A O 1
ATOM 935 N N . TYR A 1 125 ? 1.181 7.185 -11.588 1.00 97.69 125 TYR A N 1
ATOM 936 C CA . TYR A 1 125 ? 0.749 5.832 -11.917 1.00 97.69 125 TYR A CA 1
ATOM 937 C C . TYR A 1 125 ? -0.535 5.495 -11.163 1.00 97.69 125 TYR A C 1
ATOM 939 O O . TYR A 1 125 ? -0.596 5.619 -9.942 1.00 97.69 125 TYR A O 1
ATOM 947 N N . ASN A 1 126 ? -1.564 5.062 -11.892 1.00 97.62 126 ASN A N 1
ATOM 948 C CA . ASN A 1 126 ? -2.836 4.663 -11.298 1.00 97.62 126 ASN A CA 1
ATOM 949 C C . ASN A 1 126 ? -2.852 3.153 -11.071 1.00 97.62 126 ASN A C 1
ATOM 951 O O . ASN A 1 126 ? -2.756 2.373 -12.019 1.00 97.62 126 ASN A O 1
ATOM 955 N N . LEU A 1 127 ? -2.997 2.756 -9.812 1.00 98.12 127 LEU A N 1
ATOM 956 C CA . LEU A 1 127 ? -3.171 1.372 -9.404 1.00 98.12 127 LEU A CA 1
ATOM 957 C C . LEU A 1 127 ? -4.597 0.895 -9.696 1.00 98.12 127 LEU A C 1
ATOM 959 O O . LEU A 1 127 ? -5.564 1.652 -9.595 1.00 98.12 127 LEU A O 1
ATOM 963 N N . SER A 1 128 ? -4.718 -0.387 -10.025 1.00 98.19 128 SER A N 1
ATOM 964 C CA . SER A 1 128 ? -5.987 -1.119 -10.002 1.00 98.19 128 SER A CA 1
ATOM 965 C C . SER A 1 128 ? -6.134 -1.851 -8.672 1.00 98.19 128 SER A C 1
ATOM 967 O O . SER A 1 128 ? -5.128 -2.217 -8.071 1.00 98.19 128 SER A O 1
ATOM 969 N N . GLU A 1 129 ? -7.368 -2.076 -8.219 1.00 98.19 129 GLU A N 1
ATOM 970 C CA . GLU A 1 129 ? -7.630 -2.811 -6.975 1.00 98.19 129 GLU A CA 1
ATOM 971 C C . GLU A 1 129 ? -6.920 -4.178 -6.977 1.00 98.19 129 GLU A C 1
ATOM 973 O O . GLU A 1 129 ? -6.946 -4.904 -7.977 1.00 98.19 129 GLU A O 1
ATOM 978 N N . GLY A 1 130 ? -6.288 -4.529 -5.857 1.00 98.12 130 GLY A N 1
ATOM 979 C CA . GLY A 1 130 ? -5.483 -5.732 -5.696 1.00 98.12 130 GLY A CA 1
ATOM 980 C C . GLY A 1 130 ? -4.014 -5.557 -6.094 1.00 98.12 130 GLY A C 1
ATOM 981 O O . GLY A 1 130 ? -3.405 -4.499 -5.935 1.00 98.12 130 GLY A O 1
ATOM 982 N N . THR A 1 131 ? -3.391 -6.645 -6.553 1.00 98.25 131 THR A N 1
ATOM 983 C CA . THR A 1 131 ? -1.949 -6.695 -6.835 1.00 98.25 131 THR A CA 1
ATOM 984 C C . THR A 1 131 ? -1.591 -6.018 -8.159 1.00 98.25 131 THR A C 1
ATOM 986 O O . THR A 1 131 ? -2.002 -6.472 -9.226 1.00 98.25 131 THR A O 1
ATOM 989 N N . ASN A 1 132 ? -0.722 -5.007 -8.105 1.00 98.25 132 ASN A N 1
ATOM 990 C CA . ASN A 1 132 ? -0.152 -4.337 -9.272 1.00 98.25 132 ASN A CA 1
ATOM 991 C C . ASN A 1 132 ? 1.316 -4.739 -9.431 1.00 98.25 132 ASN A C 1
ATOM 993 O O . ASN A 1 132 ? 2.156 -4.369 -8.611 1.00 98.25 132 ASN A O 1
ATOM 997 N N . ASN A 1 133 ? 1.624 -5.479 -10.498 1.00 97.81 133 ASN A N 1
ATOM 998 C CA . ASN A 1 133 ? 2.999 -5.788 -10.886 1.00 97.81 133 ASN A CA 1
ATOM 999 C C . ASN A 1 133 ? 3.506 -4.694 -11.828 1.00 97.81 133 ASN A C 1
ATOM 1001 O O . ASN A 1 133 ? 2.920 -4.458 -12.885 1.00 97.81 133 ASN A O 1
ATOM 1005 N N . ILE A 1 134 ? 4.580 -4.024 -11.431 1.00 98.38 134 ILE A N 1
ATOM 1006 C CA . ILE A 1 134 ? 5.159 -2.895 -12.154 1.00 98.38 134 ILE A CA 1
ATOM 1007 C C . ILE A 1 134 ? 6.548 -3.312 -12.624 1.00 98.38 134 ILE A C 1
ATOM 1009 O O . ILE A 1 134 ? 7.388 -3.698 -11.812 1.00 98.38 134 ILE A O 1
ATOM 1013 N N . SER A 1 135 ? 6.787 -3.236 -13.930 1.00 98.25 135 SER A N 1
ATOM 1014 C CA . SER A 1 135 ? 8.085 -3.451 -14.565 1.00 98.25 135 SER A CA 1
ATOM 1015 C C . SER A 1 135 ? 8.546 -2.151 -15.207 1.00 98.25 135 SER A C 1
ATOM 1017 O O . SER A 1 135 ? 7.780 -1.532 -15.943 1.00 98.25 135 SER A O 1
ATOM 1019 N N . ILE A 1 136 ? 9.768 -1.719 -14.906 1.00 98.75 136 ILE A N 1
ATOM 1020 C CA . ILE A 1 136 ? 10.319 -0.457 -15.396 1.00 98.75 136 ILE A CA 1
ATOM 1021 C C . ILE A 1 136 ? 11.629 -0.733 -16.119 1.00 98.75 136 ILE A C 1
ATOM 1023 O O . ILE A 1 136 ? 12.556 -1.300 -15.538 1.00 98.75 136 ILE A O 1
ATOM 1027 N N . THR A 1 137 ? 11.710 -0.303 -17.372 1.00 98.75 137 THR A N 1
ATOM 1028 C CA . THR A 1 137 ? 12.908 -0.399 -18.210 1.00 98.75 137 THR A CA 1
ATOM 1029 C C . THR A 1 137 ? 13.300 0.975 -18.727 1.00 98.75 137 THR A C 1
ATOM 1031 O O . THR A 1 137 ? 12.537 1.945 -18.672 1.00 98.75 137 THR A O 1
ATOM 1034 N N . SER A 1 138 ? 14.532 1.071 -19.208 1.00 98.62 138 SER A N 1
ATOM 1035 C CA . SER A 1 138 ? 15.038 2.244 -19.895 1.00 98.62 138 SER A CA 1
ATOM 1036 C C . SER A 1 138 ? 15.386 1.894 -21.334 1.00 98.62 138 SER A C 1
ATOM 1038 O O . SER A 1 138 ? 15.881 0.798 -21.591 1.00 98.62 138 SER A O 1
ATOM 1040 N N . ARG A 1 139 ? 15.135 2.812 -22.273 1.00 98.50 139 ARG A N 1
ATOM 1041 C CA . ARG A 1 139 ? 15.443 2.611 -23.696 1.00 98.50 139 ARG A CA 1
ATOM 1042 C C . ARG A 1 139 ? 16.161 3.809 -24.299 1.00 98.50 139 ARG A C 1
ATOM 1044 O O . ARG A 1 139 ? 15.678 4.935 -24.173 1.00 98.50 139 ARG A O 1
ATOM 1051 N N . ASP A 1 140 ? 17.286 3.571 -24.958 1.00 98.00 140 ASP A N 1
ATOM 1052 C CA . ASP A 1 140 ? 18.075 4.609 -25.632 1.00 98.00 140 ASP A CA 1
ATOM 1053 C C . ASP A 1 140 ? 17.504 5.000 -27.016 1.00 98.00 140 ASP A C 1
ATOM 1055 O O . ASP A 1 140 ? 16.469 4.497 -27.464 1.00 98.00 140 ASP A O 1
ATOM 1059 N N . ALA A 1 141 ? 18.188 5.911 -27.714 1.00 95.88 141 ALA A N 1
ATOM 1060 C CA . ALA A 1 141 ? 17.796 6.375 -29.048 1.00 95.88 141 ALA A CA 1
ATOM 1061 C C . ALA A 1 141 ? 18.003 5.335 -30.166 1.00 95.88 141 ALA A C 1
ATOM 1063 O O . ALA A 1 141 ? 17.329 5.410 -31.196 1.00 95.88 141 ALA A O 1
ATOM 1064 N N . ALA A 1 142 ? 18.903 4.367 -29.977 1.00 94.44 142 ALA A N 1
ATOM 1065 C CA . ALA A 1 142 ? 19.093 3.227 -30.875 1.00 94.44 142 ALA A CA 1
ATOM 1066 C C . ALA A 1 142 ? 18.057 2.108 -30.629 1.00 94.44 142 ALA A C 1
ATOM 1068 O O . ALA A 1 142 ? 17.993 1.107 -31.359 1.00 94.44 142 ALA A O 1
ATOM 1069 N N . GLY A 1 143 ? 17.210 2.285 -29.611 1.00 96.06 143 GLY A N 1
ATOM 1070 C CA . GLY A 1 143 ? 16.172 1.364 -29.191 1.00 96.06 143 GLY A CA 1
ATOM 1071 C C . GLY A 1 143 ? 16.719 0.145 -28.455 1.00 96.06 143 GLY A C 1
ATOM 1072 O O . GLY A 1 143 ? 16.119 -0.923 -28.572 1.00 96.06 143 GLY A O 1
ATOM 1073 N N . ASN A 1 144 ? 17.892 0.224 -27.825 1.00 96.81 144 ASN A N 1
ATOM 1074 C CA . ASN A 1 144 ? 18.356 -0.818 -26.910 1.00 96.81 144 ASN A CA 1
ATOM 1075 C C . ASN A 1 144 ? 17.691 -0.603 -25.555 1.00 96.81 144 ASN A C 1
ATOM 1077 O O . ASN A 1 144 ? 17.49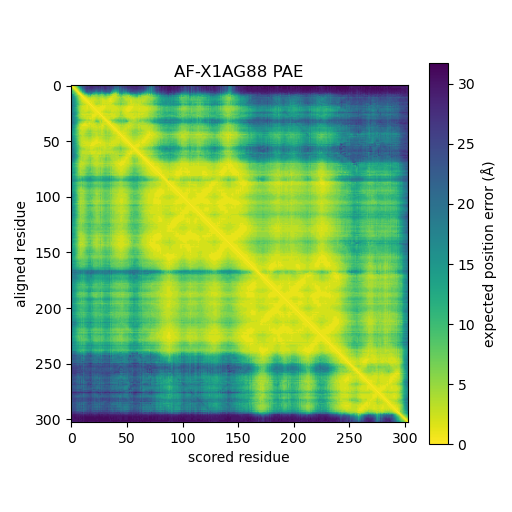5 0.532 -25.124 1.00 96.81 144 ASN A O 1
ATOM 1081 N N . GLU A 1 145 ? 17.316 -1.695 -24.902 1.00 98.25 145 GLU A N 1
ATOM 1082 C CA . GLU A 1 145 ? 16.508 -1.662 -23.689 1.00 98.25 145 GLU A CA 1
ATOM 1083 C C . GLU A 1 145 ? 17.248 -2.334 -22.534 1.00 98.25 145 GLU A C 1
ATOM 1085 O O . GLU A 1 145 ? 17.868 -3.386 -22.708 1.00 98.25 145 GLU A O 1
ATOM 1090 N N . SER A 1 146 ? 17.209 -1.708 -21.362 1.00 98.56 146 SER A N 1
ATOM 1091 C CA . SER A 1 146 ? 17.819 -2.237 -20.147 1.00 98.56 146 SER A CA 1
ATOM 1092 C C . SER A 1 146 ? 17.099 -3.499 -19.659 1.00 98.56 146 SER A C 1
ATOM 1094 O O . SER A 1 146 ? 15.972 -3.805 -20.043 1.00 98.56 146 SER A O 1
ATOM 1096 N N . SER A 1 147 ? 17.707 -4.205 -18.702 1.00 98.50 147 SER A N 1
ATOM 1097 C CA . SER A 1 147 ? 16.917 -5.103 -17.844 1.00 98.50 147 SER A CA 1
ATOM 1098 C C . SER A 1 147 ? 15.926 -4.298 -16.992 1.00 98.50 147 SER A C 1
ATOM 1100 O O . SER A 1 147 ? 16.130 -3.102 -16.766 1.00 98.50 147 SER A O 1
ATOM 1102 N N . ALA A 1 148 ? 14.867 -4.953 -16.517 1.00 98.25 148 ALA A N 1
ATOM 1103 C CA . ALA A 1 148 ? 13.827 -4.300 -15.730 1.00 98.25 148 ALA A CA 1
ATOM 1104 C C . ALA A 1 148 ? 14.167 -4.215 -14.235 1.00 98.25 148 ALA A C 1
ATOM 1106 O O . ALA A 1 148 ? 14.710 -5.160 -13.659 1.00 98.25 148 ALA A O 1
ATOM 1107 N N . VAL A 1 149 ? 13.746 -3.123 -13.595 1.00 98.38 149 VAL A N 1
ATOM 1108 C CA . VAL A 1 149 ? 13.479 -3.082 -12.150 1.00 98.38 149 VAL A CA 1
ATOM 1109 C C . VAL A 1 149 ? 11.990 -3.345 -11.923 1.00 98.38 149 VAL A C 1
ATOM 1111 O O . VAL A 1 149 ? 11.148 -2.878 -12.690 1.00 98.38 149 VAL A O 1
ATOM 1114 N N . THR A 1 150 ? 11.650 -4.128 -10.898 1.00 97.38 150 THR A N 1
ATOM 1115 C CA . THR A 1 150 ? 10.262 -4.531 -10.626 1.00 97.38 150 THR A CA 1
ATOM 1116 C C . THR A 1 150 ? 9.802 -4.104 -9.243 1.00 97.38 150 THR A C 1
ATOM 1118 O O . THR A 1 150 ? 10.559 -4.233 -8.281 1.00 97.38 150 THR A O 1
ATOM 1121 N N . ALA A 1 151 ? 8.541 -3.694 -9.131 1.00 97.62 151 ALA A N 1
ATOM 1122 C CA . ALA A 1 151 ? 7.863 -3.442 -7.865 1.00 97.62 151 ALA A CA 1
ATOM 1123 C C . ALA A 1 151 ? 6.484 -4.106 -7.840 1.00 97.62 151 ALA A C 1
ATOM 1125 O O . ALA A 1 151 ? 5.859 -4.323 -8.880 1.00 97.62 151 ALA A O 1
ATOM 1126 N N . ILE A 1 152 ? 6.016 -4.418 -6.634 1.00 97.75 152 ILE A N 1
ATOM 1127 C CA . ILE A 1 152 ? 4.662 -4.908 -6.386 1.00 97.75 152 ILE A CA 1
ATOM 1128 C C . ILE A 1 152 ? 4.013 -3.949 -5.398 1.00 97.75 152 ILE A C 1
ATOM 1130 O O . ILE A 1 152 ? 4.545 -3.751 -4.307 1.00 97.75 152 ILE A O 1
ATOM 1134 N N . ILE A 1 153 ? 2.876 -3.379 -5.786 1.00 97.88 153 ILE A N 1
ATOM 1135 C CA . ILE A 1 153 ? 2.059 -2.530 -4.916 1.00 97.88 153 ILE A CA 1
ATOM 1136 C C . ILE A 1 153 ? 0.662 -3.137 -4.854 1.00 97.88 153 ILE A C 1
ATOM 1138 O O . ILE A 1 153 ? 0.043 -3.401 -5.889 1.00 97.88 153 ILE A O 1
ATOM 1142 N N . ILE A 1 154 ? 0.167 -3.385 -3.647 1.00 98.19 154 ILE A N 1
ATOM 1143 C CA . ILE A 1 154 ? -1.205 -3.834 -3.428 1.00 98.19 154 ILE A CA 1
ATOM 1144 C C . ILE A 1 154 ? -2.059 -2.595 -3.160 1.00 98.19 154 ILE A C 1
ATOM 1146 O O . ILE A 1 154 ? -1.802 -1.870 -2.202 1.00 98.19 154 ILE A O 1
ATOM 1150 N N . LEU A 1 155 ? -3.044 -2.340 -4.021 1.00 98.56 155 LEU A N 1
ATOM 1151 C CA . LEU A 1 155 ? -4.113 -1.400 -3.709 1.00 98.56 155 LEU A CA 1
ATOM 1152 C C . LEU A 1 155 ? -5.203 -2.168 -2.968 1.00 98.56 155 LEU A C 1
ATOM 1154 O O . LEU A 1 155 ? -5.714 -3.153 -3.499 1.00 98.56 155 LEU A O 1
ATOM 1158 N N . ASP A 1 156 ? -5.538 -1.713 -1.772 1.00 98.25 156 ASP A N 1
ATOM 1159 C CA . ASP A 1 156 ? -6.689 -2.196 -1.020 1.00 98.25 156 ASP A CA 1
ATOM 1160 C C . ASP A 1 156 ? -7.502 -0.985 -0.580 1.00 98.25 156 ASP A C 1
ATOM 1162 O O . ASP A 1 156 ? -7.022 -0.160 0.196 1.00 98.25 156 ASP A O 1
ATOM 1166 N N . THR A 1 157 ? -8.709 -0.847 -1.116 1.00 98.06 157 THR A N 1
ATOM 1167 C CA . THR A 1 157 ? -9.649 0.225 -0.747 1.00 98.06 157 THR A CA 1
ATOM 1168 C C . THR A 1 157 ? -10.762 -0.266 0.181 1.00 98.06 157 THR A C 1
ATOM 1170 O O . THR A 1 157 ? -11.671 0.494 0.527 1.00 98.06 157 THR A O 1
ATOM 1173 N N . GLY A 1 158 ? -10.718 -1.539 0.579 1.00 97.81 158 GLY A N 1
ATOM 1174 C CA . GLY A 1 158 ? -11.699 -2.162 1.449 1.00 97.81 158 GLY A CA 1
ATOM 11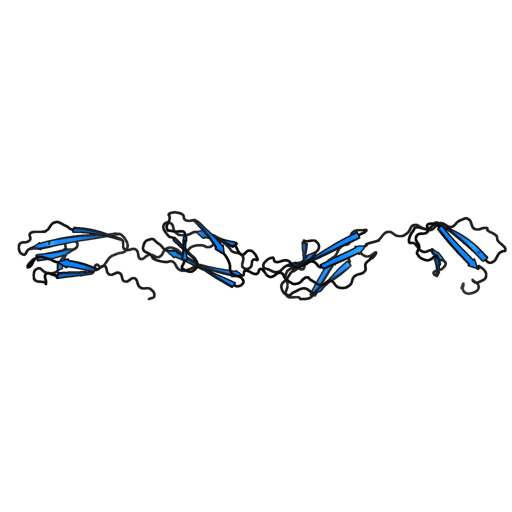75 C C . GLY A 1 158 ? -11.443 -1.834 2.912 1.00 97.81 158 GLY A C 1
ATOM 1176 O O . GLY A 1 158 ? -10.501 -2.329 3.514 1.00 97.81 158 GLY A O 1
ATOM 1177 N N . ALA A 1 159 ? -12.333 -1.054 3.524 1.00 97.81 159 ALA A N 1
ATOM 1178 C CA . ALA A 1 159 ? -12.319 -0.893 4.972 1.00 97.81 159 ALA A CA 1
ATOM 1179 C C . ALA A 1 159 ? -12.612 -2.223 5.689 1.00 97.81 159 ALA A C 1
ATOM 1181 O O . ALA A 1 159 ? -13.513 -2.961 5.262 1.00 97.81 159 ALA A O 1
ATOM 1182 N N . PRO A 1 160 ? -11.921 -2.512 6.807 1.00 98.19 160 PRO A N 1
ATOM 1183 C CA . PRO A 1 160 ? -12.290 -3.637 7.645 1.00 98.19 160 PRO A CA 1
ATOM 1184 C C . PRO A 1 160 ? -13.663 -3.408 8.285 1.00 98.19 160 PRO A C 1
ATOM 1186 O O . PRO A 1 160 ? -14.141 -2.278 8.417 1.00 98.19 160 PRO A O 1
ATOM 1189 N N . LYS A 1 161 ? -14.312 -4.482 8.740 1.00 97.88 161 LYS A N 1
ATOM 1190 C CA . LYS A 1 161 ? -15.521 -4.345 9.572 1.00 97.88 161 LYS A CA 1
ATOM 1191 C C . LYS A 1 161 ? -15.209 -3.632 10.884 1.00 97.88 161 LYS A C 1
ATOM 1193 O O . LYS A 1 161 ? -14.127 -3.801 11.448 1.00 97.88 161 LYS A O 1
ATOM 1198 N N . ALA A 1 162 ? -16.206 -2.906 11.394 1.00 98.06 162 ALA A N 1
ATOM 1199 C CA . ALA A 1 162 ? -16.147 -2.312 12.723 1.00 98.06 162 ALA A CA 1
ATOM 1200 C C . ALA A 1 162 ? -15.756 -3.369 13.770 1.00 98.06 162 ALA A C 1
ATOM 1202 O O . ALA A 1 162 ? -16.317 -4.476 13.751 1.00 98.06 162 ALA A O 1
ATOM 1203 N N . PRO A 1 163 ? -14.820 -3.059 14.683 1.00 98.25 163 PRO A N 1
ATOM 1204 C CA . PRO A 1 163 ? -14.542 -3.940 15.802 1.00 98.25 163 PRO A CA 1
ATOM 1205 C C . PRO A 1 163 ? -15.782 -4.052 16.691 1.00 98.25 163 PRO A C 1
ATOM 1207 O O . PRO A 1 163 ? -16.601 -3.137 16.774 1.00 98.25 163 PRO A O 1
ATOM 1210 N N . THR A 1 164 ? -15.918 -5.173 17.390 1.00 98.19 164 THR A N 1
ATOM 1211 C CA . THR A 1 164 ? -16.898 -5.278 18.473 1.00 98.19 164 THR A CA 1
ATOM 1212 C C . THR A 1 164 ? -16.262 -4.848 19.781 1.00 98.19 164 THR A C 1
ATOM 1214 O O . THR A 1 164 ? -15.050 -4.966 19.964 1.00 98.19 164 THR A O 1
ATOM 1217 N N . LEU A 1 165 ? -17.108 -4.410 20.705 1.00 97.44 165 LEU A N 1
ATOM 1218 C CA . LEU A 1 165 ? -16.756 -4.143 22.088 1.00 97.44 165 LEU A CA 1
ATOM 1219 C C . LEU A 1 165 ? -17.666 -4.985 22.982 1.00 97.44 165 LEU A C 1
ATOM 1221 O O . LEU A 1 165 ? -18.891 -4.951 22.838 1.00 97.44 165 LEU A O 1
ATOM 1225 N N . ASP A 1 166 ? -17.060 -5.757 23.873 1.00 96.44 166 ASP A N 1
ATOM 1226 C CA . ASP A 1 166 ? -17.770 -6.564 24.854 1.00 96.44 166 ASP A CA 1
ATOM 1227 C C . ASP A 1 166 ? -18.466 -5.664 25.883 1.00 96.44 166 ASP A C 1
ATOM 1229 O O . ASP A 1 166 ? -18.126 -4.496 26.074 1.00 96.44 166 ASP A O 1
ATOM 1233 N N . THR A 1 167 ? -19.501 -6.194 26.535 1.00 92.56 167 THR A N 1
ATOM 1234 C CA . THR A 1 167 ? -20.326 -5.399 27.453 1.00 92.56 167 THR A CA 1
ATOM 1235 C C . THR A 1 167 ? -19.500 -4.864 28.621 1.00 92.56 167 THR A C 1
ATOM 1237 O O . THR A 1 167 ? -18.777 -5.614 29.272 1.00 92.56 167 THR A O 1
ATOM 1240 N N . MET A 1 168 ? -19.674 -3.578 28.922 1.00 89.75 168 MET A N 1
ATOM 1241 C CA . MET A 1 168 ? -18.996 -2.891 30.020 1.00 89.75 168 MET A CA 1
ATOM 1242 C C . MET A 1 168 ? -19.985 -2.263 30.996 1.00 89.75 168 MET A C 1
ATOM 1244 O O . MET A 1 168 ? -21.154 -2.042 30.672 1.00 89.75 168 MET A O 1
ATOM 1248 N N . LEU A 1 169 ? -19.498 -1.955 32.197 1.00 88.69 169 LEU A N 1
ATOM 1249 C CA . LEU A 1 169 ? -20.247 -1.171 33.173 1.00 88.69 169 LEU A CA 1
ATOM 1250 C C . LEU A 1 169 ? -20.407 0.271 32.678 1.00 88.69 169 LEU A C 1
ATOM 1252 O O . LEU A 1 169 ? -19.461 0.870 32.175 1.00 88.69 169 LEU A O 1
ATOM 1256 N N . SER A 1 170 ? -21.593 0.849 32.873 1.00 91.81 170 SER A N 1
ATOM 1257 C CA . SER A 1 170 ? -21.847 2.260 32.557 1.00 91.81 170 SER A CA 1
ATOM 1258 C C . SER A 1 170 ? -21.226 3.222 33.576 1.00 91.81 170 SER A C 1
ATOM 1260 O O . SER A 1 170 ? -21.006 4.390 33.259 1.00 91.81 170 SER A O 1
ATOM 1262 N N . MET A 1 171 ? -20.956 2.745 34.795 1.00 95.44 171 MET A N 1
ATOM 1263 C CA . MET A 1 171 ? -20.365 3.512 35.892 1.00 95.44 171 MET A CA 1
ATOM 1264 C C . MET A 1 171 ? -19.473 2.608 36.751 1.00 95.44 171 MET A C 1
ATOM 1266 O O . MET A 1 171 ? -19.791 1.435 36.951 1.00 95.44 171 MET A O 1
ATOM 1270 N N . THR A 1 172 ? -18.353 3.136 37.236 1.00 96.19 172 THR A N 1
ATOM 1271 C CA . THR A 1 172 ? -17.358 2.411 38.041 1.00 96.19 172 THR A CA 1
ATOM 1272 C C . THR A 1 172 ? -16.603 3.382 38.942 1.00 96.19 172 THR A C 1
ATOM 1274 O O . THR A 1 172 ? -16.514 4.562 38.631 1.00 96.19 172 THR A O 1
ATOM 1277 N N . ASN A 1 173 ? -16.009 2.883 40.023 1.00 96.44 173 ASN A N 1
ATOM 1278 C CA . ASN A 1 173 ? -15.036 3.612 40.842 1.00 96.44 173 ASN A CA 1
ATOM 1279 C C . ASN A 1 173 ? -13.603 3.069 40.673 1.00 96.44 173 ASN A C 1
ATOM 1281 O O . ASN A 1 173 ? -12.717 3.359 41.475 1.00 96.44 173 ASN A O 1
ATOM 1285 N N . ILE A 1 174 ? -13.377 2.235 39.653 1.00 96.69 174 ILE A N 1
ATOM 1286 C CA . ILE A 1 174 ? -12.102 1.567 39.380 1.00 96.69 174 ILE A CA 1
ATOM 1287 C C . ILE A 1 174 ? -11.542 2.061 38.045 1.00 96.69 174 ILE A C 1
ATOM 1289 O O . ILE A 1 174 ? -12.242 2.068 37.032 1.00 96.69 174 ILE A O 1
ATOM 1293 N N . SER A 1 175 ? -10.253 2.392 38.030 1.00 96.62 175 SER A N 1
ATOM 1294 C CA . SER A 1 175 ? -9.471 2.704 36.830 1.00 96.62 175 SER A CA 1
ATOM 1295 C C . SER A 1 175 ? -8.097 2.018 36.941 1.00 96.62 175 SER A C 1
ATOM 1297 O O . SER A 1 175 ? -7.527 2.037 38.039 1.00 96.62 175 SER A O 1
ATOM 1299 N N . PRO A 1 176 ? -7.548 1.403 35.873 1.00 96.62 176 PRO A N 1
ATOM 1300 C CA . PRO A 1 176 ? -8.094 1.303 34.514 1.00 96.62 176 PRO A CA 1
ATOM 1301 C C . PRO A 1 176 ? -9.266 0.315 34.386 1.00 96.62 176 PRO A C 1
ATOM 1303 O O . PRO A 1 176 ? -9.510 -0.504 35.272 1.00 96.62 176 PRO A O 1
ATOM 1306 N N . GLN A 1 177 ? -9.983 0.395 33.262 1.00 96.44 177 GLN A N 1
ATOM 1307 C CA . GLN A 1 177 ? -10.935 -0.628 32.819 1.00 96.44 177 GLN A CA 1
ATOM 1308 C C . GLN A 1 177 ? -10.363 -1.381 31.618 1.00 96.44 177 GLN A C 1
ATOM 1310 O O . GLN A 1 177 ? -9.874 -0.767 30.670 1.00 96.44 177 GLN A O 1
ATOM 1315 N N . THR A 1 178 ? -10.456 -2.708 31.633 1.00 96.31 178 THR A N 1
ATOM 1316 C CA . THR A 1 178 ? -10.060 -3.531 30.486 1.00 96.31 178 THR A CA 1
ATOM 1317 C C . THR A 1 178 ? -11.162 -3.509 29.431 1.00 96.31 178 THR A C 1
ATOM 1319 O O . THR A 1 178 ? -12.249 -4.048 29.635 1.00 96.31 178 THR A O 1
ATOM 1322 N N . LEU A 1 179 ? -10.866 -2.908 28.284 1.00 97.38 179 LEU A N 1
ATOM 1323 C CA . LEU A 1 179 ? -11.679 -2.996 27.078 1.00 97.38 179 LEU A CA 1
ATOM 1324 C C . LEU A 1 179 ? -11.343 -4.300 26.354 1.00 97.38 179 LEU A C 1
ATOM 1326 O O . LEU A 1 179 ? -10.179 -4.704 26.304 1.00 97.38 179 LEU A O 1
ATOM 1330 N N . SER A 1 180 ? -12.340 -4.960 25.776 1.00 97.81 180 SER A N 1
ATOM 1331 C CA . SER A 1 180 ? -12.124 -6.178 24.992 1.00 97.81 180 SER A CA 1
ATOM 1332 C C . SER A 1 180 ? -13.198 -6.360 23.934 1.00 97.81 180 SER A C 1
ATOM 1334 O O . SER A 1 180 ? -14.270 -5.767 24.027 1.00 97.81 180 SER A O 1
ATOM 1336 N N . GLY A 1 181 ? -12.905 -7.164 22.921 1.00 98.12 181 GLY A N 1
ATOM 1337 C CA . GLY A 1 181 ? -13.871 -7.517 21.893 1.00 98.12 181 GLY A CA 1
ATOM 1338 C C . GLY A 1 181 ? -13.221 -8.243 20.725 1.00 98.12 181 GLY A C 1
ATOM 1339 O O . GLY A 1 181 ? -12.165 -8.871 20.864 1.00 98.12 181 GLY A O 1
ATOM 1340 N N . THR A 1 182 ? -13.850 -8.153 19.555 1.00 98.50 182 THR A N 1
ATOM 1341 C CA . THR A 1 182 ? -13.392 -8.807 18.325 1.00 98.50 182 THR A CA 1
ATOM 1342 C C . THR A 1 182 ? -13.044 -7.801 17.238 1.00 98.50 182 THR A C 1
ATOM 1344 O O . THR A 1 182 ? -13.491 -6.656 17.259 1.00 98.50 182 THR A O 1
ATOM 1347 N N . LYS A 1 183 ? -12.204 -8.227 16.298 1.00 98.50 183 LYS A N 1
ATOM 1348 C CA . LYS A 1 183 ? -11.767 -7.465 15.128 1.00 98.50 183 LYS A CA 1
ATOM 1349 C C . LYS A 1 183 ? -11.488 -8.403 13.964 1.00 98.50 183 LYS A C 1
ATOM 1351 O O . LYS A 1 183 ? -11.333 -9.613 14.149 1.00 98.50 183 LYS A O 1
ATOM 1356 N N . GLU A 1 184 ? -11.374 -7.849 12.767 1.00 98.25 184 GLU A N 1
ATOM 1357 C CA . GLU A 1 184 ? -10.884 -8.622 11.630 1.00 98.25 184 GLU A CA 1
ATOM 1358 C C . GLU A 1 184 ? -9.402 -9.014 11.803 1.00 98.25 184 GLU A C 1
ATOM 1360 O O . GLU A 1 184 ? -8.635 -8.430 12.576 1.00 98.25 184 GLU A O 1
ATOM 1365 N N . THR A 1 185 ? -8.991 -10.088 11.132 1.00 97.94 185 THR A N 1
ATOM 1366 C CA . THR A 1 185 ? -7.593 -10.538 11.178 1.00 97.94 185 THR A CA 1
ATOM 1367 C C . THR A 1 185 ? -6.696 -9.547 10.433 1.00 97.94 185 THR A C 1
ATOM 1369 O O . THR A 1 185 ? -7.125 -8.947 9.453 1.00 97.94 185 THR A O 1
ATOM 1372 N N . ASN A 1 186 ? -5.444 -9.387 10.869 1.00 97.06 186 ASN A N 1
ATOM 1373 C CA . ASN A 1 186 ? -4.460 -8.483 10.256 1.00 97.06 186 ASN A CA 1
ATOM 1374 C C . ASN A 1 186 ? -4.871 -6.998 10.220 1.00 97.06 186 ASN A C 1
ATOM 1376 O O . ASN A 1 186 ? -4.369 -6.240 9.394 1.00 97.06 186 ASN A O 1
ATOM 1380 N N . THR A 1 187 ? -5.717 -6.571 11.159 1.00 98.69 187 THR A N 1
ATOM 1381 C CA . THR A 1 187 ? -5.983 -5.155 11.458 1.00 98.69 187 THR A CA 1
ATOM 1382 C C . THR A 1 187 ? -5.383 -4.749 12.808 1.00 98.69 187 THR A C 1
ATOM 1384 O O . THR A 1 187 ? -5.109 -5.611 13.650 1.00 98.69 187 THR A O 1
ATOM 1387 N N . SER A 1 188 ? -5.160 -3.461 13.043 1.00 98.56 188 SER A N 1
ATOM 1388 C CA . SER A 1 188 ? -4.936 -2.881 14.369 1.00 98.56 188 SER A CA 1
ATOM 1389 C C . SER A 1 188 ? -6.261 -2.454 15.007 1.00 98.56 188 SER A C 1
ATOM 1391 O O . SER A 1 188 ? -7.286 -2.403 14.330 1.00 98.56 188 SER A O 1
ATOM 1393 N N . ILE A 1 189 ? -6.241 -2.165 16.312 1.00 98.69 189 ILE A N 1
ATOM 1394 C CA . ILE A 1 189 ? -7.294 -1.403 16.998 1.00 98.69 189 ILE A CA 1
ATOM 1395 C C . ILE A 1 189 ? -6.762 -0.018 17.311 1.00 98.69 189 ILE A C 1
ATOM 1397 O O . ILE A 1 189 ? -5.698 0.125 17.927 1.00 98.69 189 ILE A O 1
ATOM 1401 N N . ARG A 1 190 ? -7.552 0.986 16.944 1.00 98.62 190 ARG A N 1
ATOM 1402 C CA . ARG A 1 190 ? -7.342 2.365 17.347 1.00 98.62 190 ARG A CA 1
ATOM 1403 C C . ARG A 1 190 ? -8.390 2.749 18.382 1.00 98.62 190 ARG A C 1
ATOM 1405 O O . ARG A 1 190 ? -9.571 2.486 18.177 1.00 98.62 190 ARG A O 1
ATOM 1412 N N . ILE A 1 191 ? -7.963 3.358 19.483 1.00 98.31 191 ILE A N 1
ATOM 1413 C CA . ILE A 1 191 ? -8.843 3.887 20.527 1.00 98.31 191 ILE A CA 1
ATOM 1414 C C . ILE A 1 191 ? -8.636 5.396 20.579 1.00 98.31 191 ILE A C 1
ATOM 1416 O O . ILE A 1 191 ? -7.508 5.861 20.723 1.00 98.31 191 ILE A O 1
ATOM 1420 N N . ASN A 1 192 ? -9.708 6.175 20.434 1.00 97.06 192 ASN A N 1
ATOM 1421 C CA . ASN A 1 192 ? -9.654 7.640 20.387 1.00 97.06 192 ASN A CA 1
ATOM 1422 C C . ASN A 1 192 ? -8.609 8.160 19.379 1.00 97.06 192 ASN A C 1
ATOM 1424 O O . ASN A 1 192 ? -7.830 9.068 19.672 1.00 97.06 192 ASN A O 1
ATOM 1428 N N . ASN A 1 193 ? -8.596 7.563 18.182 1.00 96.56 193 ASN A N 1
ATOM 1429 C CA . ASN A 1 193 ? -7.667 7.840 17.081 1.00 96.56 193 ASN A CA 1
ATOM 1430 C C . ASN A 1 193 ? -6.187 7.508 17.347 1.00 96.56 193 ASN A C 1
ATOM 1432 O O . ASN A 1 193 ? -5.341 7.901 16.542 1.00 96.56 193 ASN A O 1
ATOM 1436 N N . LEU A 1 194 ? -5.849 6.778 18.412 1.00 97.88 194 LEU A N 1
ATOM 1437 C CA . LEU A 1 194 ? -4.493 6.286 18.683 1.00 97.88 194 LEU A CA 1
ATOM 1438 C C . LEU A 1 194 ? -4.425 4.781 18.444 1.00 97.88 194 LEU A C 1
ATOM 1440 O O . LEU A 1 194 ? -5.315 4.063 18.879 1.00 97.88 194 LEU A O 1
ATOM 1444 N N . GLU A 1 195 ? -3.393 4.294 17.751 1.00 98.38 195 GLU A N 1
ATOM 1445 C CA . GLU A 1 195 ? -3.175 2.848 17.626 1.00 98.38 195 GLU A CA 1
ATOM 1446 C C . GLU A 1 195 ? -2.698 2.285 18.968 1.00 98.38 195 GLU A C 1
ATOM 1448 O O . GLU A 1 195 ? -1.585 2.571 19.402 1.00 98.38 195 GLU A O 1
ATOM 1453 N N . GLU A 1 196 ? -3.543 1.475 19.599 1.00 98.19 196 GLU A N 1
ATOM 1454 C CA . GLU A 1 196 ? -3.291 0.902 20.925 1.00 98.19 196 GLU A CA 1
ATOM 1455 C C . GLU A 1 196 ? -3.056 -0.614 20.865 1.00 98.19 196 GLU A C 1
ATOM 1457 O O . GLU A 1 196 ? -2.324 -1.178 21.680 1.00 98.19 196 GLU A O 1
ATOM 1462 N N . VAL A 1 197 ? -3.632 -1.291 19.862 1.00 98.38 197 VAL A N 1
ATOM 1463 C CA . VAL A 1 197 ? -3.340 -2.700 19.561 1.00 98.38 197 VAL A CA 1
ATOM 1464 C C . VAL A 1 197 ? -2.790 -2.785 18.137 1.00 98.38 197 VAL A C 1
ATOM 1466 O O . VAL A 1 197 ? -3.575 -2.664 17.197 1.00 98.38 197 VAL A O 1
ATOM 1469 N N . PRO A 1 198 ? -1.478 -3.019 17.943 1.00 98.25 198 PRO A N 1
ATOM 1470 C CA . PRO A 1 198 ? -0.872 -3.081 16.613 1.00 98.25 198 PRO A CA 1
ATOM 1471 C C . PRO A 1 198 ? -1.448 -4.189 15.726 1.00 98.25 198 PRO A C 1
ATOM 1473 O O . PRO A 1 198 ? -2.026 -5.167 16.218 1.00 98.25 198 PRO A O 1
ATOM 1476 N N . ILE A 1 199 ? -1.227 -4.067 14.413 1.00 98.00 199 ILE A N 1
ATOM 1477 C CA . ILE A 1 199 ? -1.655 -5.057 13.416 1.00 98.00 199 ILE A CA 1
ATOM 1478 C C . ILE A 1 199 ? -1.167 -6.455 13.798 1.00 98.00 199 ILE A C 1
ATOM 1480 O O . ILE A 1 199 ? 0.027 -6.701 13.975 1.00 98.00 199 ILE A O 1
ATOM 1484 N N . ASN A 1 200 ? -2.107 -7.393 13.907 1.00 97.81 200 ASN A N 1
ATOM 1485 C CA . ASN A 1 200 ? -1.808 -8.784 14.224 1.00 97.81 200 ASN A CA 1
ATOM 1486 C C . ASN A 1 200 ? -2.936 -9.724 13.743 1.00 97.81 200 ASN A C 1
ATOM 1488 O O . ASN A 1 200 ? -4.073 -9.274 13.543 1.00 97.81 200 ASN A O 1
ATOM 1492 N N . PRO A 1 201 ? -2.664 -11.033 13.584 1.00 97.75 201 PRO A N 1
ATOM 1493 C CA . PRO A 1 201 ? -3.632 -11.975 13.027 1.00 97.75 201 PRO A CA 1
ATOM 1494 C C . PRO A 1 201 ? -4.751 -12.387 14.002 1.00 97.75 201 PRO A C 1
ATOM 1496 O O . PRO A 1 201 ? -5.670 -13.090 13.579 1.00 97.75 201 PRO A O 1
ATOM 1499 N N . SER A 1 202 ? -4.703 -11.983 15.281 1.00 98.12 202 SER A N 1
ATOM 1500 C CA . SER A 1 202 ? -5.757 -12.291 16.258 1.00 98.12 202 SER A CA 1
ATOM 1501 C C . SER A 1 202 ? -7.081 -11.657 15.846 1.00 98.12 202 SER A C 1
ATOM 1503 O O . SER A 1 202 ? -7.122 -10.513 15.391 1.00 98.12 202 SER A O 1
ATOM 1505 N N . THR A 1 203 ? -8.169 -12.390 16.065 1.00 98.00 203 THR A N 1
ATOM 1506 C CA . THR A 1 203 ? -9.539 -11.885 15.905 1.00 98.00 203 THR A CA 1
ATOM 1507 C C . THR A 1 203 ? -10.111 -11.308 17.194 1.00 98.00 203 THR A C 1
ATOM 1509 O O . THR A 1 203 ? -11.190 -10.733 17.166 1.00 98.00 203 THR A O 1
ATOM 1512 N N . ASN A 1 204 ? -9.407 -11.462 18.317 1.00 98.25 204 ASN A N 1
ATOM 1513 C CA . ASN A 1 204 ? -9.770 -10.878 19.605 1.00 98.25 204 ASN A CA 1
ATOM 1514 C C . ASN A 1 204 ? -8.740 -9.821 19.993 1.00 98.25 204 ASN A C 1
ATOM 1516 O O . ASN A 1 204 ? -7.555 -9.955 19.661 1.00 98.25 204 ASN A O 1
ATOM 1520 N N . TRP A 1 205 ? -9.178 -8.810 20.731 1.00 98.44 205 TRP A N 1
ATOM 1521 C CA . TRP A 1 205 ? -8.322 -7.745 21.233 1.00 98.44 205 TRP A CA 1
ATOM 1522 C C . TRP A 1 205 ? -8.687 -7.388 22.673 1.00 98.44 205 TRP A C 1
ATOM 1524 O O . TRP A 1 205 ? -9.814 -7.606 23.119 1.00 98.44 205 TRP A O 1
ATOM 1534 N N . THR A 1 206 ? -7.708 -6.852 23.396 1.00 98.12 206 THR A N 1
ATOM 1535 C CA . THR A 1 206 ? -7.859 -6.351 24.764 1.00 98.12 206 THR A CA 1
ATOM 1536 C C . THR A 1 206 ? -6.976 -5.126 24.948 1.00 98.12 206 THR A C 1
ATOM 1538 O O . THR A 1 206 ? -5.869 -5.103 24.406 1.00 98.12 206 THR A O 1
ATOM 1541 N N . TYR A 1 207 ? -7.420 -4.153 25.736 1.00 98.25 207 TYR A N 1
ATOM 1542 C CA . TYR A 1 207 ? -6.627 -2.977 26.086 1.00 98.25 207 TYR A CA 1
ATOM 1543 C C . TYR A 1 207 ? -7.045 -2.408 27.445 1.00 98.25 207 TYR A C 1
ATOM 1545 O O . TYR A 1 207 ? -8.235 -2.218 27.688 1.00 98.25 207 TYR A O 1
ATOM 1553 N N . ASP A 1 208 ? -6.083 -2.100 28.316 1.00 97.81 208 ASP A N 1
ATOM 1554 C CA . ASP A 1 208 ? -6.356 -1.463 29.608 1.00 97.81 208 ASP A CA 1
ATOM 1555 C C . ASP A 1 208 ? -6.457 0.056 29.439 1.00 97.81 208 ASP A C 1
ATOM 1557 O O . ASP A 1 208 ? -5.456 0.760 29.307 1.00 97.81 208 ASP A O 1
ATOM 1561 N N . PHE A 1 209 ? -7.689 0.566 29.447 1.00 97.50 209 PHE A N 1
ATOM 1562 C CA . PHE A 1 209 ? -7.984 1.976 29.239 1.00 97.50 209 PHE A CA 1
ATOM 1563 C C . PHE A 1 209 ? -8.031 2.734 30.567 1.00 97.50 209 PHE A C 1
ATOM 1565 O O . PHE A 1 209 ? -8.832 2.434 31.459 1.00 97.50 209 PHE A O 1
ATOM 1572 N N . ASN A 1 210 ? -7.182 3.752 30.691 1.00 97.62 210 ASN A N 1
ATOM 1573 C CA . ASN A 1 210 ? -7.174 4.639 31.849 1.00 97.62 210 ASN A CA 1
ATOM 1574 C C . ASN A 1 210 ? -8.343 5.626 31.767 1.00 97.62 210 ASN A C 1
ATOM 1576 O O . ASN A 1 210 ? -8.387 6.473 30.876 1.00 97.62 210 ASN A O 1
ATOM 1580 N N . LEU A 1 211 ? -9.266 5.536 32.723 1.00 97.38 211 LEU A N 1
ATOM 1581 C CA . LEU A 1 211 ? -10.379 6.472 32.853 1.00 97.38 211 LEU A CA 1
ATOM 1582 C C . LEU A 1 211 ? -9.946 7.749 33.574 1.00 97.38 211 LEU A C 1
ATOM 1584 O O . LEU A 1 211 ? -9.163 7.699 34.526 1.00 97.38 211 LEU A O 1
ATOM 1588 N N . SER A 1 212 ? -10.513 8.873 33.144 1.00 97.75 212 SER A N 1
ATOM 1589 C CA . SER A 1 212 ? -10.511 10.143 33.872 1.00 97.75 212 SER A CA 1
ATOM 1590 C C . SER A 1 212 ? -11.786 10.276 34.702 1.00 97.75 212 SER A C 1
ATOM 1592 O O . SER A 1 212 ? -12.817 9.721 34.329 1.00 97.75 212 SER A O 1
ATOM 1594 N N . GLU A 1 213 ? -11.724 11.014 35.810 1.00 97.69 213 GLU A N 1
ATOM 1595 C CA . GLU A 1 213 ? -12.898 11.282 36.650 1.00 97.69 213 GLU A CA 1
ATOM 1596 C C . GLU A 1 213 ? -14.039 11.901 35.826 1.00 97.69 213 GLU A C 1
ATOM 1598 O O . GLU A 1 213 ? -13.813 12.799 35.008 1.00 97.69 213 GLU A O 1
ATOM 1603 N N . GLY A 1 214 ? -15.263 11.426 36.049 1.00 97.19 214 GLY A N 1
ATOM 1604 C CA . GLY A 1 214 ? -16.440 11.803 35.281 1.00 97.19 214 GLY A CA 1
ATOM 1605 C C . GLY A 1 214 ? -16.613 10.988 33.996 1.00 97.19 214 GLY A C 1
ATOM 1606 O O . GLY A 1 214 ? -16.362 9.784 33.942 1.00 97.19 214 GLY A O 1
ATOM 1607 N N . GLU A 1 215 ? -17.135 11.636 32.957 1.00 97.81 215 GLU A N 1
ATOM 1608 C CA . GLU A 1 215 ? -17.539 10.983 31.711 1.00 97.81 215 GLU A CA 1
ATOM 1609 C C . GLU A 1 215 ? -16.359 10.697 30.772 1.00 97.81 215 GLU A C 1
ATOM 1611 O O . GLU A 1 215 ? -15.635 11.605 30.366 1.00 97.81 215 GLU A O 1
ATOM 1616 N N . ASN A 1 216 ? -16.234 9.438 30.346 1.00 97.50 216 ASN A N 1
ATOM 1617 C CA . ASN A 1 216 ? -15.268 8.980 29.353 1.00 97.50 216 ASN A CA 1
ATOM 1618 C C . ASN A 1 216 ? -16.018 8.471 28.121 1.00 97.50 216 ASN A C 1
ATOM 1620 O O . ASN A 1 216 ? -16.696 7.444 28.192 1.00 97.50 216 ASN A O 1
ATOM 1624 N N . ASN A 1 217 ? -15.881 9.179 27.000 1.00 96.88 217 ASN A N 1
ATOM 1625 C CA . ASN A 1 217 ? -16.373 8.740 25.696 1.00 96.88 217 ASN A CA 1
ATOM 1626 C C . ASN A 1 217 ? -15.235 8.035 24.952 1.00 96.88 217 ASN A C 1
ATOM 1628 O O . ASN A 1 217 ? -14.144 8.590 24.817 1.00 96.88 217 ASN A O 1
ATOM 1632 N N . ILE A 1 218 ? -15.483 6.804 24.517 1.00 97.25 218 ILE A N 1
ATOM 1633 C CA . ILE A 1 218 ? -14.488 5.916 23.920 1.00 97.25 218 ILE A CA 1
ATOM 1634 C C . ILE A 1 218 ? -14.914 5.622 22.486 1.00 97.25 218 ILE A C 1
ATOM 1636 O O . ILE A 1 218 ? -16.016 5.126 22.253 1.00 97.25 218 ILE A O 1
ATOM 1640 N N . SER A 1 219 ? -14.014 5.930 21.560 1.00 97.69 219 SER A N 1
ATOM 1641 C CA . SER A 1 219 ? -14.101 5.677 20.126 1.00 97.69 219 SER A CA 1
ATOM 1642 C C . SER A 1 219 ? -13.185 4.521 19.762 1.00 97.69 219 SER A C 1
ATOM 1644 O O . SER A 1 219 ? -12.018 4.550 20.152 1.00 97.69 219 SER A O 1
ATOM 1646 N N . ILE A 1 220 ? -13.681 3.506 19.054 1.00 98.56 220 ILE A N 1
ATOM 1647 C CA . ILE A 1 220 ? -12.885 2.339 18.669 1.00 98.56 220 ILE A CA 1
ATOM 1648 C C . ILE A 1 220 ? -13.074 2.048 17.183 1.00 98.56 220 ILE A C 1
ATOM 1650 O O . ILE A 1 220 ? -14.185 1.775 16.730 1.00 98.56 220 ILE A O 1
ATOM 1654 N N . THR A 1 221 ? -11.975 2.028 16.439 1.00 98.69 221 THR A N 1
ATOM 1655 C CA . THR A 1 221 ? -11.931 1.643 15.022 1.00 98.69 221 THR A CA 1
ATOM 1656 C C . THR A 1 221 ? -10.890 0.548 14.800 1.00 98.69 221 THR A C 1
ATOM 1658 O O . THR A 1 221 ? -9.998 0.320 15.621 1.00 98.69 221 THR A O 1
ATOM 1661 N N . SER A 1 222 ? -11.021 -0.187 13.697 1.00 98.62 222 SER A N 1
ATOM 1662 C CA . SER A 1 222 ? -9.980 -1.078 13.184 1.00 98.62 222 SER A CA 1
ATOM 1663 C C . SER A 1 222 ? -9.305 -0.443 11.977 1.00 98.62 222 SER A C 1
ATOM 1665 O O . SER A 1 222 ? -9.984 0.185 11.168 1.00 98.62 222 SER A O 1
ATOM 1667 N N . GLN A 1 223 ? -7.995 -0.644 11.821 1.00 98.56 223 GLN A N 1
ATOM 1668 C CA . GLN A 1 223 ? -7.256 -0.193 10.639 1.00 98.56 223 GLN A CA 1
ATOM 1669 C C . GLN A 1 223 ? -6.455 -1.340 10.022 1.00 98.56 223 GLN A C 1
ATOM 1671 O O . GLN A 1 223 ? -5.815 -2.106 10.737 1.00 98.56 223 GLN A O 1
ATOM 1676 N N . ASP A 1 224 ? -6.511 -1.504 8.705 1.00 98.12 224 ASP A N 1
ATOM 1677 C CA . ASP A 1 224 ? -5.727 -2.524 8.003 1.00 98.12 224 ASP A CA 1
ATOM 1678 C C . ASP A 1 224 ? -4.306 -2.036 7.644 1.00 98.12 224 ASP A C 1
ATOM 1680 O O . ASP A 1 224 ? -3.891 -0.923 7.969 1.00 98.12 224 ASP A O 1
ATOM 1684 N N . SER A 1 225 ? -3.533 -2.880 6.954 1.00 96.06 225 SER A N 1
ATOM 1685 C CA . SER A 1 225 ? -2.164 -2.539 6.526 1.00 96.06 225 SER A CA 1
ATOM 1686 C C . SER A 1 225 ? -2.077 -1.583 5.330 1.00 96.06 225 SER A C 1
ATOM 1688 O O . SER A 1 225 ? -1.003 -1.040 5.072 1.00 96.06 225 SER A O 1
ATOM 1690 N N . ALA A 1 226 ? -3.172 -1.392 4.590 1.00 96.94 226 ALA A N 1
ATOM 1691 C CA . ALA A 1 226 ? -3.277 -0.409 3.514 1.00 96.94 226 ALA A CA 1
ATOM 1692 C C . ALA A 1 226 ? -3.647 0.987 4.043 1.00 96.94 226 ALA A C 1
ATOM 1694 O O . ALA A 1 226 ? -3.475 1.981 3.332 1.00 96.94 226 ALA A O 1
ATOM 1695 N N . GLY A 1 227 ? -4.102 1.055 5.297 1.00 96.88 227 GLY A N 1
ATOM 1696 C CA . GLY A 1 227 ? -4.510 2.262 5.995 1.00 96.88 227 GLY A CA 1
ATOM 1697 C C . GLY A 1 227 ? -6.017 2.510 5.978 1.00 96.88 227 GLY A C 1
ATOM 1698 O O . GLY A 1 227 ? -6.428 3.584 6.420 1.00 96.88 227 GLY A O 1
ATOM 1699 N N . ASN A 1 228 ? -6.845 1.574 5.495 1.00 98.19 228 ASN A N 1
ATOM 1700 C CA . ASN A 1 228 ? -8.298 1.729 5.560 1.00 98.19 228 ASN A CA 1
ATOM 1701 C C . ASN A 1 228 ? -8.786 1.597 6.997 1.00 98.19 228 ASN A C 1
ATOM 1703 O O . ASN A 1 228 ? -8.321 0.735 7.740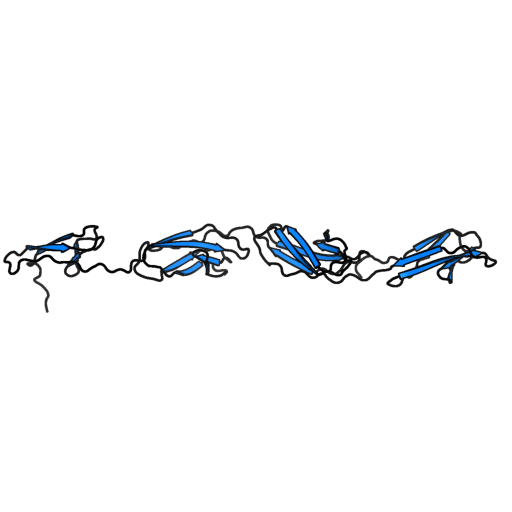 1.00 98.19 228 ASN A O 1
ATOM 1707 N N . GLU A 1 229 ? -9.747 2.435 7.366 1.00 98.25 229 GLU A N 1
ATOM 1708 C CA . GLU A 1 229 ? -10.330 2.484 8.702 1.00 98.25 229 GLU A CA 1
ATOM 1709 C C . GLU A 1 229 ? -11.790 2.028 8.654 1.00 98.25 229 GLU A C 1
ATOM 1711 O O . GLU A 1 229 ? -12.522 2.363 7.722 1.00 98.25 229 GLU A O 1
ATOM 1716 N N . SER A 1 230 ? -12.197 1.229 9.638 1.00 98.62 230 SER A N 1
ATOM 1717 C CA . SER A 1 230 ? -13.570 0.745 9.767 1.00 98.62 230 SER A CA 1
ATOM 1718 C C . SER A 1 230 ? -14.542 1.834 10.223 1.00 98.62 230 SER A C 1
ATOM 1720 O O . SER A 1 230 ? -14.142 2.878 10.735 1.00 98.62 230 SER A O 1
ATOM 1722 N N . ASP A 1 231 ? -15.838 1.514 10.185 1.00 98.44 231 ASP A N 1
ATOM 1723 C CA . ASP A 1 231 ? -16.823 2.207 11.019 1.00 98.44 231 ASP A CA 1
ATOM 1724 C C . ASP A 1 231 ? -16.467 2.089 12.517 1.00 98.44 231 ASP A C 1
ATOM 1726 O O . ASP A 1 231 ? -15.742 1.183 12.947 1.00 98.44 231 ASP A O 1
ATOM 1730 N N . GLU A 1 232 ? -16.995 3.014 13.314 1.00 97.50 232 GLU A N 1
ATOM 1731 C CA . GLU A 1 232 ? -16.686 3.155 14.736 1.00 97.50 232 GLU A CA 1
ATOM 1732 C C . GLU A 1 232 ? -17.608 2.312 15.635 1.00 97.50 232 GLU A C 1
ATOM 1734 O O . GLU A 1 232 ? -18.831 2.293 15.468 1.00 97.50 232 GLU A O 1
ATOM 1739 N N . ALA A 1 233 ? -17.027 1.690 16.663 1.00 97.44 233 ALA A N 1
ATOM 1740 C CA . ALA A 1 233 ? -17.737 1.242 17.856 1.00 97.44 233 ALA A CA 1
ATOM 1741 C C . ALA A 1 233 ? -17.527 2.248 18.995 1.00 97.44 233 ALA A C 1
ATOM 1743 O O . ALA A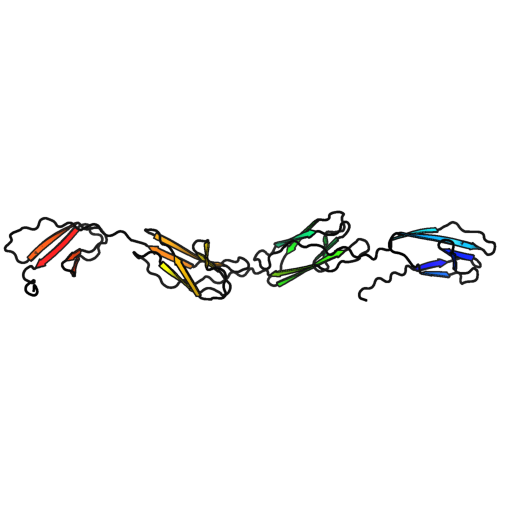 1 233 ? -16.399 2.656 19.270 1.00 97.44 233 ALA A O 1
ATOM 1744 N N . THR A 1 234 ? -18.606 2.634 19.679 1.00 96.00 234 THR A N 1
ATOM 1745 C CA . THR A 1 234 ? -18.555 3.634 20.755 1.00 96.00 234 THR A CA 1
ATOM 1746 C C . THR A 1 234 ? -18.953 3.056 22.104 1.00 96.00 234 THR A C 1
ATOM 1748 O O . THR A 1 234 ? -19.800 2.165 22.202 1.00 96.00 234 THR A O 1
ATOM 1751 N N . ALA A 1 235 ? -18.361 3.600 23.164 1.00 95.00 235 ALA A N 1
ATOM 1752 C CA . ALA A 1 235 ? -18.772 3.348 24.536 1.00 95.00 235 ALA A CA 1
ATOM 1753 C C . ALA A 1 235 ? -18.666 4.594 25.403 1.00 95.00 235 ALA A C 1
ATOM 1755 O O . ALA A 1 235 ? -17.924 5.531 25.113 1.00 95.00 235 ALA A O 1
ATOM 1756 N N . LYS A 1 236 ? -19.408 4.562 26.508 1.00 96.38 236 LYS A N 1
ATOM 1757 C CA . LYS A 1 236 ? -19.378 5.581 27.546 1.00 96.38 236 LYS A CA 1
ATOM 1758 C C . LYS A 1 236 ? -19.237 4.914 28.906 1.00 96.38 236 LYS A C 1
ATOM 1760 O O . LYS A 1 236 ? -20.049 4.055 29.246 1.00 96.38 236 LYS A O 1
ATOM 1765 N N . ILE A 1 237 ? -18.237 5.338 29.674 1.00 96.94 237 ILE A N 1
ATOM 1766 C CA . ILE A 1 237 ? -18.044 4.926 31.069 1.00 96.94 237 ILE A CA 1
ATOM 1767 C C . ILE A 1 237 ? -17.938 6.178 31.935 1.00 96.94 237 ILE A C 1
ATOM 1769 O O . ILE A 1 237 ? -17.188 7.100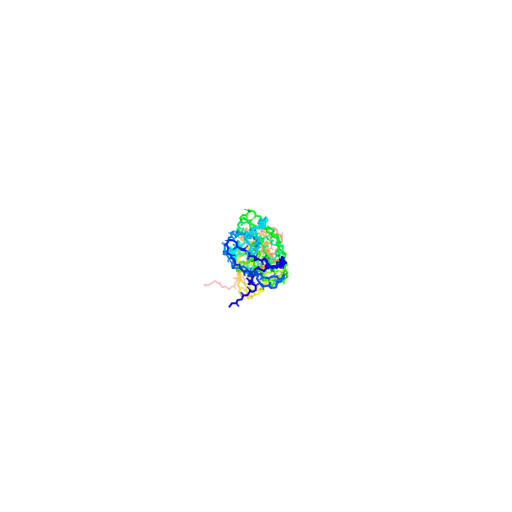 31.612 1.00 96.94 237 ILE A O 1
ATOM 1773 N N . ILE A 1 238 ? -18.665 6.206 33.047 1.00 97.69 238 ILE A N 1
ATOM 1774 C CA . ILE A 1 238 ? -18.497 7.229 34.080 1.00 97.69 238 ILE A CA 1
ATOM 1775 C C . ILE A 1 238 ? -17.584 6.668 35.174 1.00 97.69 238 ILE A C 1
ATOM 1777 O O . ILE A 1 238 ? -17.907 5.645 35.778 1.00 97.69 238 ILE A O 1
ATOM 1781 N N . LEU A 1 239 ? -16.446 7.318 35.414 1.00 98.00 239 LEU A N 1
ATOM 1782 C CA . LEU A 1 239 ? -15.633 7.065 36.598 1.00 98.00 239 LEU A CA 1
ATOM 1783 C C . LEU A 1 239 ? -16.115 7.989 37.715 1.00 98.00 239 LEU A C 1
ATOM 1785 O O . LEU A 1 239 ? -16.133 9.203 37.526 1.00 98.00 239 LEU A O 1
ATOM 1789 N N . ASP A 1 240 ? -16.480 7.410 38.850 1.00 96.25 240 ASP A N 1
ATOM 1790 C CA . ASP A 1 240 ? -16.790 8.144 40.072 1.00 96.25 240 ASP A CA 1
ATOM 1791 C C . ASP A 1 240 ? -15.975 7.568 41.229 1.00 96.25 240 ASP A C 1
ATOM 1793 O O . ASP A 1 240 ? -16.256 6.477 41.731 1.00 96.25 240 ASP A O 1
ATOM 1797 N N . THR A 1 241 ? -14.916 8.274 41.614 1.00 96.62 241 THR A N 1
ATOM 1798 C CA . THR A 1 241 ? -14.064 7.903 42.754 1.00 96.62 241 THR A CA 1
ATOM 1799 C C . THR A 1 241 ? -14.340 8.748 43.994 1.00 96.62 241 THR A C 1
ATOM 1801 O O . THR A 1 241 ? -13.664 8.588 45.018 1.00 96.62 241 THR A O 1
ATOM 1804 N N . ILE A 1 242 ? -15.329 9.641 43.930 1.00 93.94 242 ILE A N 1
ATOM 1805 C CA . ILE A 1 242 ? -15.614 10.606 44.982 1.00 93.94 242 ILE A CA 1
ATOM 1806 C C . ILE A 1 242 ? -16.559 9.960 45.996 1.00 93.94 242 ILE A C 1
ATOM 1808 O O . ILE A 1 242 ? -17.737 9.731 45.748 1.00 93.94 242 ILE A O 1
ATOM 1812 N N . SER A 1 243 ? -16.032 9.663 47.185 1.00 92.25 243 SER A N 1
ATOM 1813 C CA . SER A 1 243 ? -16.861 9.179 48.292 1.00 92.25 243 SER A CA 1
ATOM 1814 C C . SER A 1 243 ? -17.907 10.224 48.697 1.00 92.25 243 SER A C 1
ATOM 1816 O O . SER A 1 243 ? -17.548 11.402 48.810 1.00 92.25 243 SER A O 1
ATOM 1818 N N . PRO A 1 244 ? -19.135 9.802 49.052 1.00 92.06 244 PRO A N 1
ATOM 1819 C CA . PRO A 1 244 ? -20.125 10.710 49.602 1.00 92.06 244 PRO A CA 1
ATOM 1820 C C . PRO A 1 244 ? -19.642 11.393 50.886 1.00 92.06 244 PRO A C 1
ATOM 1822 O O . PRO A 1 244 ? -18.890 10.827 51.689 1.00 92.06 244 PRO A O 1
ATOM 1825 N N . THR A 1 245 ? -20.122 12.608 51.115 1.00 91.62 245 THR A N 1
ATOM 1826 C CA . THR A 1 245 ? -19.931 13.351 52.360 1.00 91.62 245 THR A CA 1
ATOM 1827 C C . THR A 1 245 ? -20.588 12.637 53.545 1.00 91.62 245 THR A C 1
ATOM 1829 O O . THR A 1 245 ? -21.620 11.976 53.421 1.00 91.62 245 THR A O 1
ATOM 1832 N N . VAL A 1 246 ? -19.975 12.759 54.730 1.00 93.62 246 VAL A N 1
ATOM 1833 C CA . VAL A 1 246 ? -20.501 12.150 55.963 1.00 93.62 246 VAL A CA 1
ATOM 1834 C C . VAL A 1 246 ? -21.899 12.717 56.253 1.00 93.62 246 VAL A C 1
ATOM 1836 O O . VAL A 1 246 ? -22.023 13.941 56.356 1.00 93.62 246 VAL A O 1
ATOM 1839 N N . PRO A 1 247 ? -22.938 11.875 56.423 1.00 94.69 247 PRO A N 1
ATOM 1840 C CA . PRO A 1 247 ? -24.278 12.360 56.723 1.00 94.69 247 PRO A CA 1
ATOM 1841 C C . PRO A 1 247 ? -24.316 13.011 58.108 1.00 94.69 247 PRO A C 1
ATOM 1843 O O . PRO A 1 247 ? -23.686 12.535 59.057 1.00 94.69 247 PRO A O 1
ATOM 1846 N N . ALA A 1 248 ? -25.075 14.095 58.240 1.00 96.25 248 ALA A N 1
ATOM 1847 C CA . ALA A 1 248 ? -25.310 14.723 59.531 1.00 96.25 248 ALA A CA 1
ATOM 1848 C C . ALA A 1 248 ? -26.461 14.021 60.262 1.00 96.25 248 ALA A C 1
ATOM 1850 O O . ALA A 1 248 ? -27.389 13.507 59.638 1.00 96.25 248 ALA A O 1
ATOM 1851 N N . LEU A 1 249 ? -26.413 14.044 61.594 1.00 95.94 249 LEU A N 1
ATOM 1852 C CA . LEU A 1 249 ? -27.495 13.615 62.475 1.00 95.94 249 LEU A CA 1
ATOM 1853 C C . LEU A 1 249 ? -27.977 14.835 63.266 1.00 95.94 249 LEU A C 1
ATOM 1855 O O . LEU A 1 249 ? -27.184 15.482 63.953 1.00 95.94 249 LEU A O 1
ATOM 1859 N N . ASN A 1 250 ? -29.266 15.144 63.165 1.00 94.88 250 ASN A N 1
ATOM 1860 C CA . ASN A 1 250 ? -29.911 16.165 63.983 1.00 94.88 250 ASN A CA 1
ATOM 1861 C C . ASN A 1 250 ? -29.916 15.742 65.455 1.00 94.88 250 ASN A C 1
ATOM 1863 O O . ASN A 1 250 ? -29.872 14.552 65.773 1.00 94.88 250 ASN A O 1
ATOM 1867 N N . GLU A 1 251 ? -29.995 16.716 66.364 1.00 92.38 251 GLU A N 1
ATOM 1868 C CA . GLU A 1 251 ? -30.039 16.424 67.796 1.00 92.38 251 GLU A CA 1
ATOM 1869 C C . GLU A 1 251 ? -31.156 15.430 68.131 1.00 92.38 251 GLU A C 1
ATOM 1871 O O . GLU A 1 251 ? -32.336 15.646 67.846 1.00 92.38 251 GLU A O 1
ATOM 1876 N N . VAL A 1 252 ? -30.763 14.335 68.779 1.00 89.69 252 VAL A N 1
ATOM 1877 C CA . VAL A 1 252 ? -31.685 13.335 69.308 1.00 89.69 252 VAL A CA 1
ATOM 1878 C C . VAL A 1 252 ? -31.924 13.645 70.779 1.00 89.69 252 VAL A C 1
ATOM 1880 O O . VAL A 1 252 ? -30.982 13.838 71.550 1.00 89.69 252 VAL A O 1
ATOM 1883 N N . ILE A 1 253 ? -33.191 13.665 71.193 1.00 85.25 253 ILE A N 1
ATOM 1884 C CA . ILE A 1 253 ? -33.555 13.894 72.594 1.00 85.25 253 ILE A CA 1
ATOM 1885 C C . ILE A 1 253 ? -33.012 12.741 73.444 1.00 85.25 253 ILE A C 1
ATOM 1887 O O . ILE A 1 253 ? -33.444 11.594 73.299 1.00 85.25 253 ILE A O 1
ATOM 1891 N N . THR A 1 254 ? -32.090 13.059 74.354 1.00 84.06 254 THR A N 1
ATOM 1892 C CA . THR A 1 254 ? -31.532 12.117 75.329 1.00 84.06 254 THR A CA 1
ATOM 1893 C C . THR A 1 254 ? -31.455 12.764 76.723 1.00 84.06 254 THR A C 1
ATOM 1895 O O . THR A 1 254 ? -31.101 13.941 76.824 1.00 84.06 254 THR A O 1
ATOM 1898 N N . PRO A 1 255 ? -31.785 12.039 77.813 1.00 87.56 255 PRO A N 1
ATOM 1899 C CA . PRO A 1 255 ? -32.414 10.712 77.844 1.00 87.56 255 PRO A CA 1
ATOM 1900 C C . PRO A 1 255 ? -33.897 10.752 77.412 1.00 87.56 255 PRO A C 1
ATOM 1902 O O . PRO A 1 255 ? -34.565 11.773 77.548 1.00 87.56 255 PRO A O 1
ATOM 1905 N N . THR A 1 256 ? -34.425 9.627 76.918 1.00 85.50 256 THR A N 1
ATOM 1906 C CA . THR A 1 256 ? -35.836 9.458 76.505 1.00 85.50 256 THR A CA 1
ATOM 1907 C C . THR A 1 256 ? -36.455 8.224 77.173 1.00 85.50 256 THR A C 1
ATOM 1909 O O . THR A 1 256 ? -35.739 7.294 77.541 1.00 85.50 256 THR A O 1
ATOM 1912 N N . ASN A 1 257 ? -37.782 8.201 77.331 1.00 87.06 257 ASN A N 1
ATOM 1913 C CA . ASN A 1 257 ? -38.557 7.028 77.759 1.00 87.06 257 ASN A CA 1
ATOM 1914 C C . ASN A 1 257 ? -39.431 6.440 76.631 1.00 87.06 257 ASN A C 1
ATOM 1916 O O . ASN A 1 257 ? -40.303 5.613 76.899 1.00 87.06 257 ASN A O 1
ATOM 1920 N N . ILE A 1 258 ? -39.217 6.879 75.389 1.00 87.56 258 ILE A N 1
ATOM 1921 C CA . ILE A 1 258 ? -39.933 6.424 74.194 1.00 87.56 258 ILE A CA 1
ATOM 1922 C C . ILE A 1 258 ? -39.044 5.423 73.447 1.00 87.56 258 ILE A C 1
ATOM 1924 O O . ILE A 1 258 ? -37.892 5.724 73.144 1.00 87.56 258 ILE A O 1
ATOM 1928 N N . SER A 1 259 ? -39.568 4.227 73.160 1.00 86.69 259 SER A N 1
ATOM 1929 C CA . SER A 1 259 ? -38.814 3.145 72.506 1.00 86.69 259 SER A CA 1
ATOM 1930 C C . SER A 1 259 ? -38.578 3.368 71.011 1.00 86.69 259 SER A C 1
ATOM 1932 O O . SER A 1 259 ? -37.596 2.864 70.475 1.00 86.69 259 SER A O 1
ATOM 1934 N N . ILE A 1 260 ? -39.451 4.123 70.342 1.00 89.25 260 ILE A N 1
ATOM 1935 C CA . ILE A 1 260 ? -39.311 4.499 68.933 1.00 89.25 260 ILE A CA 1
ATOM 1936 C C . ILE A 1 260 ? -38.867 5.956 68.872 1.00 89.25 260 ILE A C 1
ATOM 1938 O O . ILE A 1 260 ? -39.615 6.840 69.288 1.00 89.25 260 ILE A O 1
ATOM 1942 N N . GLN A 1 261 ? -37.682 6.210 68.325 1.00 89.81 261 GLN A N 1
ATOM 1943 C CA . GLN A 1 261 ? -37.219 7.568 68.042 1.00 89.81 261 GLN A CA 1
ATOM 1944 C C . GLN A 1 261 ? -37.147 7.779 66.538 1.00 89.81 261 GLN A C 1
ATOM 1946 O O . GLN A 1 261 ? -36.759 6.887 65.785 1.00 89.81 261 GLN A O 1
ATOM 1951 N N . VAL A 1 262 ? -37.471 8.993 66.109 1.00 91.69 262 VAL A N 1
ATOM 1952 C CA . VAL A 1 262 ? -37.220 9.425 64.739 1.00 91.69 262 VAL A CA 1
ATOM 1953 C C . VAL A 1 262 ? -35.812 9.997 64.681 1.00 91.69 262 VAL A C 1
ATOM 1955 O O . VAL A 1 262 ? -35.520 11.005 65.322 1.00 91.69 262 VAL A O 1
ATOM 1958 N N . LEU A 1 263 ? -34.947 9.341 63.922 1.00 94.25 263 LEU A N 1
ATOM 1959 C CA . LEU A 1 263 ? -33.649 9.866 63.532 1.00 94.25 263 LEU A CA 1
ATOM 1960 C C . LEU A 1 263 ? -33.836 10.688 62.254 1.00 94.25 263 LEU A C 1
ATOM 1962 O O . LEU A 1 263 ? -34.655 10.336 61.399 1.00 94.25 263 LEU A O 1
ATOM 1966 N N . SER A 1 264 ? -33.121 11.799 62.131 1.00 95.31 264 SER A N 1
ATOM 1967 C CA . SER A 1 264 ? -33.130 12.627 60.926 1.00 95.31 264 SER A CA 1
ATOM 1968 C C . SER A 1 264 ? -31.837 13.415 60.792 1.00 95.31 264 SER A C 1
ATOM 1970 O O . SER A 1 264 ? -31.090 13.553 61.760 1.00 95.31 264 SER A O 1
ATOM 1972 N N . GLY A 1 265 ? -31.586 13.954 59.607 1.00 95.81 265 GLY A N 1
ATOM 1973 C CA . GLY A 1 265 ? -30.439 14.809 59.332 1.00 95.81 265 GLY A CA 1
ATOM 1974 C C . GLY A 1 265 ? -30.252 15.022 57.838 1.00 95.81 265 GLY A C 1
ATOM 1975 O O . GLY A 1 265 ? -31.144 14.703 57.053 1.00 95.81 265 GLY A O 1
ATOM 1976 N N . SER A 1 266 ? -29.081 15.519 57.446 1.00 96.00 266 SER A N 1
ATOM 1977 C CA . SER A 1 266 ? -28.749 15.755 56.042 1.00 96.00 266 SER A CA 1
ATOM 1978 C C . SER A 1 266 ? -27.847 14.667 55.459 1.00 96.00 266 SER A C 1
ATOM 1980 O O . SER A 1 266 ? -27.111 13.985 56.178 1.00 96.00 266 SER A O 1
ATOM 1982 N N . LYS A 1 267 ? -27.925 14.490 54.139 1.00 94.88 267 LYS A N 1
ATOM 1983 C CA . LYS A 1 267 ? -27.096 13.579 53.341 1.00 94.88 267 LYS A CA 1
ATOM 1984 C C . LYS A 1 267 ? -26.766 14.198 51.987 1.00 94.88 267 LYS A C 1
ATOM 1986 O O . LYS A 1 267 ? -27.413 15.157 51.567 1.00 94.88 267 LYS A O 1
ATOM 1991 N N . GLU A 1 268 ? -25.783 13.640 51.294 1.00 95.12 268 GLU A N 1
ATOM 1992 C CA . GLU A 1 268 ? -25.525 13.999 49.901 1.00 95.12 268 GLU A CA 1
ATOM 1993 C C . GLU A 1 268 ? -26.644 13.489 48.985 1.00 95.12 268 GLU A C 1
ATOM 1995 O O . GLU A 1 268 ? -27.267 12.454 49.254 1.00 95.12 268 GLU A O 1
ATOM 2000 N N . THR A 1 269 ? -26.912 14.208 47.897 1.00 93.00 269 THR A N 1
ATOM 2001 C CA . THR A 1 269 ? -27.795 13.708 46.839 1.00 93.00 269 THR A CA 1
ATOM 2002 C C . THR A 1 269 ? -27.240 12.417 46.256 1.00 93.00 269 THR A C 1
ATOM 2004 O O . THR A 1 269 ? -26.030 12.251 46.173 1.00 93.00 269 THR A O 1
ATOM 2007 N N . ASP A 1 270 ? -28.123 11.506 45.860 1.00 90.88 270 ASP A N 1
ATOM 2008 C CA . ASP A 1 270 ? -27.755 10.212 45.283 1.00 90.88 270 ASP A CA 1
ATOM 2009 C C . ASP A 1 270 ? -26.838 9.395 46.213 1.00 90.88 270 ASP A C 1
ATOM 2011 O O . ASP A 1 270 ? -25.982 8.635 45.778 1.00 90.88 270 ASP A O 1
ATOM 2015 N N . SER A 1 271 ? -27.044 9.540 47.528 1.00 94.25 271 SER A N 1
ATOM 2016 C CA . SER A 1 271 ? -26.446 8.704 48.573 1.00 94.25 271 SER A CA 1
ATOM 2017 C C . SER A 1 271 ? -27.530 8.035 49.428 1.00 94.25 271 SER A C 1
ATOM 2019 O O . SER A 1 271 ? -28.649 8.544 49.543 1.00 94.25 271 SER A O 1
ATOM 2021 N N . SER A 1 272 ? -27.211 6.886 50.025 1.00 94.88 272 SER A N 1
ATOM 2022 C CA . SER A 1 272 ? -28.087 6.118 50.927 1.00 94.88 272 SER A CA 1
ATOM 2023 C C . SER A 1 272 ? -27.639 6.243 52.389 1.00 94.88 272 SER A C 1
ATOM 2025 O O . SER A 1 272 ? -26.440 6.354 52.649 1.00 94.88 272 SER A O 1
ATOM 2027 N N . ILE A 1 273 ? -28.557 6.118 53.354 1.00 96.19 273 ILE A N 1
ATOM 2028 C CA . ILE A 1 273 ? -28.221 6.011 54.787 1.00 96.19 273 ILE A CA 1
ATOM 2029 C C . ILE A 1 273 ? -28.298 4.560 55.243 1.00 96.19 273 ILE A C 1
ATOM 2031 O O . ILE A 1 273 ? -29.318 3.891 55.069 1.00 96.19 273 ILE A O 1
ATOM 2035 N N . TRP A 1 274 ? -27.232 4.111 55.900 1.00 94.50 274 TRP A N 1
ATOM 2036 C CA . TRP A 1 274 ? -27.121 2.784 56.493 1.00 94.50 274 TRP A CA 1
ATOM 2037 C C . TRP A 1 274 ? -26.981 2.903 58.007 1.00 94.50 274 TRP A C 1
ATOM 2039 O O . TRP A 1 274 ? -26.145 3.655 58.505 1.00 94.50 274 TRP A O 1
ATOM 2049 N N . LEU A 1 275 ? -27.781 2.133 58.740 1.00 91.88 275 LEU A N 1
ATOM 2050 C CA . LEU A 1 275 ? -27.736 2.044 60.194 1.00 91.88 275 LEU A CA 1
ATOM 2051 C C . LEU A 1 275 ? -27.453 0.594 60.583 1.00 91.88 275 LEU A C 1
ATOM 2053 O O . LEU A 1 275 ? -28.176 -0.313 60.177 1.00 91.88 275 LEU A O 1
ATOM 2057 N N . ASN A 1 276 ? -26.377 0.366 61.342 1.00 89.56 276 ASN A N 1
ATOM 2058 C CA . ASN A 1 276 ? -25.953 -0.968 61.790 1.00 89.56 276 ASN A CA 1
ATOM 2059 C C . ASN A 1 276 ? -25.858 -2.005 60.650 1.00 89.56 276 ASN A C 1
ATOM 2061 O O . ASN A 1 276 ? -26.230 -3.164 60.807 1.00 89.56 276 ASN A O 1
ATOM 2065 N N . GLY A 1 277 ? -25.380 -1.579 59.476 1.00 89.75 277 GLY A N 1
ATOM 2066 C CA . GLY A 1 277 ? -25.242 -2.447 58.302 1.00 89.75 277 GLY A CA 1
ATOM 2067 C C . GLY A 1 277 ? -26.549 -2.746 57.560 1.00 89.75 277 GLY A C 1
ATOM 2068 O O . GLY A 1 277 ? -26.529 -3.540 56.626 1.00 89.75 277 GLY A O 1
ATOM 2069 N N . THR A 1 278 ? -27.662 -2.105 57.928 1.00 91.19 278 THR A N 1
ATOM 2070 C CA . THR A 1 278 ? -28.935 -2.176 57.198 1.00 91.19 278 THR A CA 1
ATOM 2071 C C . THR A 1 278 ? -29.215 -0.845 56.511 1.00 91.19 278 THR A C 1
ATOM 2073 O O . THR A 1 278 ? -29.117 0.208 57.140 1.00 91.19 278 THR A O 1
ATOM 2076 N N . GLU A 1 279 ? -29.570 -0.876 55.228 1.00 95.19 279 GLU A N 1
ATOM 2077 C CA . GLU A 1 279 ? -30.035 0.310 54.507 1.00 95.19 279 GLU A CA 1
ATOM 2078 C C . GLU A 1 279 ? -31.382 0.764 55.086 1.00 95.19 279 GLU A C 1
ATOM 2080 O O . GLU A 1 279 ? -32.349 0.003 55.113 1.00 95.19 279 GLU A O 1
ATOM 2085 N N . VAL A 1 280 ? -31.433 1.999 55.584 1.00 94.62 280 VAL A N 1
ATOM 2086 C CA . VAL A 1 280 ? -32.626 2.573 56.227 1.00 94.62 280 VAL A CA 1
ATOM 2087 C C . VAL A 1 280 ? -33.229 3.723 55.432 1.00 94.62 280 VAL A C 1
ATOM 2089 O O . VAL A 1 280 ? -34.422 3.997 55.555 1.00 94.62 280 VAL A O 1
ATOM 2092 N N . VAL A 1 281 ? -32.422 4.374 54.591 1.00 94.62 281 VAL A N 1
ATOM 2093 C CA . VAL A 1 281 ? -32.882 5.343 53.596 1.00 94.62 281 VAL A CA 1
ATOM 2094 C C . VAL A 1 281 ? -32.207 4.993 52.273 1.00 94.62 281 VAL A C 1
ATOM 2096 O O . VAL A 1 281 ? -30.980 5.106 52.200 1.00 94.62 281 VAL A O 1
ATOM 2099 N N . PRO A 1 282 ? -32.975 4.542 51.263 1.00 94.25 282 PRO A N 1
ATOM 2100 C CA . PRO A 1 282 ? -32.434 4.200 49.957 1.00 94.25 282 PRO A CA 1
ATOM 2101 C C . PRO A 1 282 ? -31.737 5.368 49.264 1.00 94.25 282 PRO A C 1
ATOM 2103 O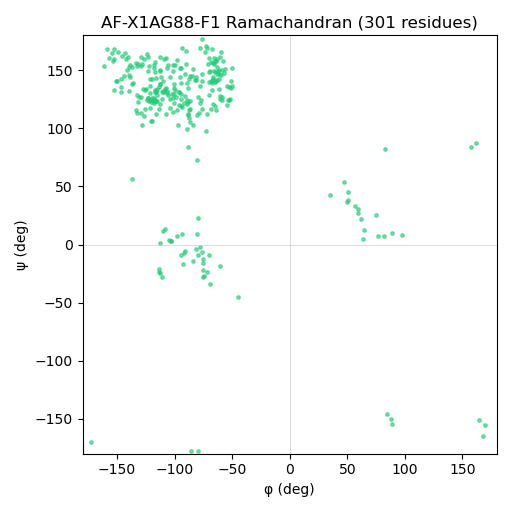 O . PRO A 1 282 ? -31.916 6.532 49.626 1.00 94.25 282 PRO A O 1
ATOM 2106 N N . LEU A 1 283 ? -30.975 5.041 48.223 1.00 93.50 283 LEU A N 1
ATOM 2107 C CA . LEU A 1 283 ? -30.432 6.021 47.288 1.00 93.50 283 LEU A CA 1
ATOM 2108 C C . LEU A 1 283 ? -31.560 6.890 46.705 1.00 93.50 283 LEU A C 1
ATOM 2110 O O . LEU A 1 283 ? -32.474 6.385 46.050 1.00 93.50 283 LEU A O 1
ATOM 2114 N N . ASP A 1 284 ? -31.485 8.196 46.927 1.00 91.94 284 ASP A N 1
ATOM 2115 C CA . ASP A 1 284 ? -32.403 9.169 46.345 1.00 91.94 284 ASP A CA 1
ATOM 2116 C C . ASP A 1 284 ? -31.735 10.545 46.208 1.00 91.94 284 ASP A C 1
ATOM 2118 O O . ASP A 1 284 ? -30.679 10.812 46.790 1.00 91.94 284 ASP A O 1
ATOM 2122 N N . SER A 1 285 ? -32.387 11.450 45.481 1.00 93.56 285 SER A N 1
ATOM 2123 C CA . SER A 1 285 ? -31.912 12.818 45.268 1.00 93.56 285 SER A CA 1
ATOM 2124 C C . SER A 1 285 ? -32.216 13.768 46.439 1.00 93.56 285 SER A C 1
ATOM 2126 O O . SER A 1 285 ? -32.101 14.983 46.280 1.00 93.56 285 SER A O 1
ATOM 2128 N N . SER A 1 286 ? -32.689 13.268 47.588 1.00 93.25 286 SER A N 1
ATOM 2129 C CA . SER A 1 286 ? -32.962 14.093 48.768 1.00 93.25 286 SER A CA 1
ATOM 2130 C C . SER A 1 286 ? -31.661 14.457 49.476 1.00 93.25 286 SER A C 1
ATOM 2132 O O . SER A 1 286 ? -30.770 13.622 49.642 1.00 93.25 286 SER A O 1
ATOM 2134 N N . THR A 1 287 ? -31.578 15.698 49.954 1.00 94.81 287 THR A N 1
ATOM 2135 C CA . THR A 1 287 ? -30.492 16.165 50.831 1.00 94.81 287 THR A CA 1
ATOM 2136 C C . THR A 1 287 ? -30.809 15.982 52.313 1.00 94.81 287 THR A C 1
ATOM 2138 O O . THR A 1 287 ? -29.970 16.257 53.163 1.00 94.81 287 THR A O 1
ATOM 2141 N N . GLU A 1 288 ? -32.024 15.546 52.636 1.00 95.75 288 GLU A N 1
ATOM 2142 C CA . GLU A 1 288 ? -32.511 15.301 53.993 1.00 95.75 288 GLU A CA 1
ATOM 2143 C C . GLU A 1 288 ? -32.982 13.852 54.111 1.00 95.75 288 GLU A C 1
ATOM 2145 O O . GLU A 1 288 ? -33.489 13.267 53.149 1.00 95.75 288 GLU A O 1
ATOM 2150 N N . TRP A 1 289 ? -32.853 13.273 55.297 1.00 95.88 289 TRP A N 1
ATOM 2151 C CA . TRP A 1 289 ? -33.257 11.902 55.570 1.00 95.88 289 TRP A CA 1
ATOM 2152 C C . TRP A 1 289 ? -33.984 11.796 56.910 1.00 95.88 289 TRP A C 1
ATOM 2154 O O . TRP A 1 289 ? -33.772 12.590 57.829 1.00 95.88 289 TRP A O 1
ATOM 2164 N N . SER A 1 290 ? -34.865 10.803 57.032 1.00 94.94 290 SER A N 1
ATOM 2165 C CA . SER A 1 290 ? -35.513 10.471 58.296 1.00 94.94 290 SER A CA 1
ATOM 2166 C C . SER A 1 290 ? -35.843 8.986 58.371 1.00 94.94 290 SER A C 1
ATOM 2168 O O . SER A 1 290 ? -36.266 8.390 57.383 1.00 94.94 290 SER A O 1
ATOM 2170 N N . TYR A 1 291 ? -35.660 8.394 59.549 1.00 95.00 291 TYR A N 1
ATOM 2171 C CA . TYR A 1 291 ? -35.941 6.988 59.804 1.00 95.00 291 TYR A CA 1
ATOM 2172 C C . TYR A 1 291 ? -36.439 6.776 61.237 1.00 95.00 291 TYR A C 1
ATOM 2174 O O . TYR A 1 291 ? -35.887 7.331 62.185 1.00 95.00 291 TYR A O 1
ATOM 2182 N N . SER A 1 292 ? -37.485 5.965 61.411 1.00 93.06 292 SER A N 1
ATOM 2183 C CA . SER A 1 292 ? -37.982 5.589 62.740 1.00 93.06 292 SER A CA 1
ATOM 2184 C C . SER A 1 292 ? -37.243 4.351 63.240 1.00 93.06 292 SER A C 1
ATOM 2186 O O . SER A 1 292 ? -37.420 3.269 62.688 1.00 93.06 292 SER A O 1
ATOM 2188 N N . TYR A 1 293 ? -36.435 4.504 64.291 1.00 90.12 293 TYR A N 1
ATOM 2189 C CA . TYR A 1 293 ? -35.670 3.417 64.901 1.00 90.12 293 TYR A CA 1
ATOM 2190 C C . TYR A 1 293 ? -36.323 2.933 66.197 1.00 90.12 293 TYR A C 1
ATOM 2192 O O . TYR A 1 293 ? -36.621 3.739 67.082 1.00 90.12 293 TYR A O 1
ATOM 2200 N N . ASN A 1 294 ? -36.524 1.618 66.323 1.00 88.50 294 ASN A N 1
ATOM 2201 C CA . ASN A 1 294 ? -37.052 0.989 67.531 1.00 88.50 294 ASN A CA 1
ATOM 2202 C C . ASN A 1 294 ? -35.913 0.436 68.404 1.00 88.50 294 ASN A C 1
ATOM 2204 O O . ASN A 1 294 ? -35.394 -0.649 68.159 1.00 88.50 294 ASN A O 1
ATOM 2208 N N . PHE A 1 295 ? -35.578 1.142 69.483 1.00 80.81 295 PHE A N 1
ATOM 2209 C CA . PHE A 1 295 ? -34.531 0.743 70.431 1.00 80.81 295 PHE A CA 1
ATOM 2210 C C . PHE A 1 295 ? -34.897 -0.477 71.293 1.00 80.81 295 PHE A C 1
ATOM 2212 O O . PHE A 1 295 ? -34.045 -0.991 72.013 1.00 80.81 295 PHE A O 1
ATOM 2219 N N . SER A 1 296 ? -36.147 -0.957 71.255 1.00 76.00 296 SER A N 1
ATOM 2220 C CA . SER A 1 296 ? -36.556 -2.143 72.028 1.00 76.00 296 SER A CA 1
ATOM 2221 C C . SER A 1 296 ? -36.156 -3.483 71.393 1.00 76.00 296 SER A C 1
ATOM 2223 O O . SER A 1 296 ? -36.263 -4.516 72.053 1.00 76.00 296 SER A O 1
ATOM 2225 N N . GLU A 1 297 ? -35.665 -3.481 70.149 1.00 60.94 297 GLU A N 1
ATOM 2226 C CA . GLU A 1 297 ? -35.351 -4.702 69.391 1.00 60.94 297 GLU A CA 1
ATOM 2227 C C . GLU A 1 297 ? -33.880 -5.156 69.498 1.00 60.94 297 GLU A C 1
ATOM 2229 O O . GLU A 1 297 ? -33.568 -6.289 69.147 1.00 60.94 297 GLU A O 1
ATOM 2234 N N . GLU A 1 298 ? -32.978 -4.357 70.085 1.00 57.03 298 GLU A N 1
ATOM 2235 C CA . GLU A 1 298 ? -31.548 -4.701 70.260 1.00 57.03 298 GLU A CA 1
ATOM 2236 C C . GLU A 1 298 ? -31.242 -5.641 71.452 1.00 57.03 298 GLU A C 1
ATOM 2238 O O . GLU A 1 298 ? -30.113 -5.731 71.939 1.00 57.03 298 GLU A O 1
ATOM 2243 N N . THR A 1 299 ? -32.221 -6.419 71.921 1.00 45.34 299 THR A N 1
ATOM 2244 C CA . THR A 1 299 ? -31.938 -7.528 72.848 1.00 45.34 299 THR A CA 1
ATOM 2245 C C . THR A 1 299 ? -31.619 -8.794 72.059 1.00 45.34 299 THR A C 1
ATOM 2247 O O . THR A 1 299 ? -32.509 -9.596 71.805 1.00 45.34 299 THR A O 1
ATOM 2250 N N . ASN A 1 300 ? -30.357 -8.946 71.631 1.00 43.47 300 ASN A N 1
ATOM 2251 C CA . ASN A 1 300 ? -29.595 -10.213 71.588 1.00 43.47 300 ASN A CA 1
ATOM 2252 C C . ASN A 1 300 ? -28.376 -10.114 70.653 1.00 43.47 300 ASN A C 1
ATOM 2254 O O . ASN A 1 300 ? -28.461 -10.476 69.483 1.00 43.47 300 ASN A O 1
ATOM 2258 N N . ASN A 1 301 ? -27.239 -9.656 71.187 1.00 38.34 301 ASN A N 1
ATOM 2259 C CA . ASN A 1 301 ? -25.902 -10.269 71.052 1.00 38.34 301 ASN A CA 1
ATOM 2260 C C . ASN A 1 301 ? -24.809 -9.220 71.286 1.00 38.34 301 ASN A C 1
ATOM 2262 O O . ASN A 1 301 ? -24.233 -8.670 70.353 1.00 38.34 301 ASN A O 1
ATOM 2266 N N . ILE A 1 302 ? -24.490 -8.995 72.560 1.00 36.94 302 ILE A N 1
ATOM 2267 C CA . ILE A 1 302 ? -23.169 -8.514 72.963 1.00 36.94 302 ILE A CA 1
ATOM 2268 C C . ILE A 1 302 ? -22.604 -9.575 73.910 1.00 36.94 302 ILE A C 1
ATOM 2270 O O . ILE A 1 302 ? -23.056 -9.701 75.050 1.00 36.94 302 ILE A O 1
ATOM 2274 N N . SER A 1 303 ? -21.643 -10.349 73.409 1.00 35.50 303 SER A N 1
ATOM 2275 C CA . SER A 1 303 ? -20.618 -11.047 74.188 1.00 35.50 303 SER A CA 1
ATOM 2276 C C . SER A 1 303 ? -19.312 -10.986 73.419 1.00 35.50 303 SER A C 1
ATOM 2278 O O . SER A 1 303 ? -19.350 -11.421 72.244 1.00 35.50 303 SER A O 1
#

Organism: NCBI:txid412755

Foldseek 3Di:
DDDDPPPQPKDKDFDDQQKFKDKPNHTDGHSHDDRIDMDTDDDDAAKDKIWIWIAHPVGDIDDIDIDIDHDHPDAWEEWDWDDDDQAAQDQKDKIKGFTQAQKFKDKPNHTQGHGHRDGIDIGIGGHDAAKDKIWMWIAHPVGHIYHTDIDIYHHDNDAWAFWDWDDDDQEDQDPFDKIKTFGAAQKFKDKPNHGQGHGHRDRMDIDGHGDDAAKDKIWIWIAHPNGHIYDIDIDIYHHDNDDWDDWDWDDWDPPDPDQKGKIKTFTAQQDFDDDPNHTQGDGHRGRMDIGIDGNVPPPDDDD

Radius of gyration: 46.64 Å; Cα contacts (8 Å, |Δi|>4): 675; chains: 1; bounding box: 82×32×145 Å